Protein AF-A0A2V2UPP4-F1 (afdb_monomer)

Sequence (224 aa):
MLWMQLLARTFGGSVGRAAVREDGQDEIWMDLSSPLFKGLGLGEKVLLTHGDSITDSGPQLKVVARSSANIVAAVQHQQLPLFGVQFHPEVELTEHGMQIFKNFLTLCGCHFNFTMEDREMVALRMIRERTAQGQKVLCLASGGVDSTVCAVLLLKALGPERVVCVHIDHGFMRLRETEEVVAALREAGVSVFVVDARAQFAEATTEVPARRKCAPYRRGNSVR

Secondary structure (DSSP, 8-state):
--HHHHHHHHTT-EEEE-SS---EEEEEEE-TTSGGGTT--SEEEEEE--SEEEEE--TTEEEEEEETT--EEEEEESSSS-EEESB-TTSTTSTTHHHHHHHHHHHTT--S---HHHHHHHHHHHHHHHTTT---EEEE--SSHHHHHHHHHHHHHH-TTTEEEEEEE-S-SPTTHHHHHHHHHHHTT--EEEEE-HHHHHH--------S-PPP--PPPPP-

Nearest PDB structures (foldseek):
  7sbc-assembly1_A  TM=9.157E-01  e=1.849E-17  Acinetobacter baumannii
  7sbc-assembly1_B  TM=9.205E-01  e=1.037E-16  Acinetobacter baumannii
  7d97-assembly3_C  TM=9.412E-01  e=1.229E-11  Methanocaldococcus jannaschii DSM 2661
  8gr3-assembly4_D  TM=9.390E-01  e=1.489E-11  Methanocaldococcus jannaschii DSM 2661
  2a9v-assembly1_A  TM=9.464E-01  e=1.391E-10  Thermoplasma acidophilum

InterPro domains:
  IPR014729 Rossmann-like alpha/beta/alpha sandwich fold [G3DSA:3.40.50.620] (115-222)
  IPR017926 Glutamine amidotransferase [PF00117] (4-105)
  IPR022310 NAD/GMP synthase [PF02540] (133-196)
  IPR025777 GMP synthetase ATP pyrophosphatase domain [PS51553] (114-224)
  IPR029062 Class I glutamine amidotransferase-like [G3DSA:3.40.50.880] (2-114)
  IPR029062 Class I glutamine amidotransferase-like [SSF52317] (4-108)

Foldseek 3Di:
DCVQVVLQVVQPFDKDADPDFDQAWFKKAFQCVDLLQPPHDRIWTFRAGGGMFTPGSPPQKDQGMA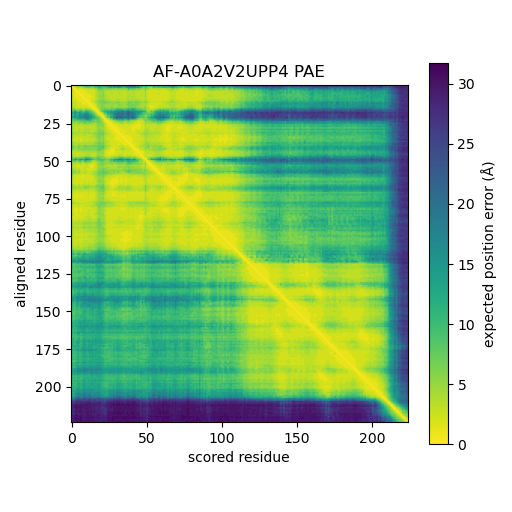TPVRTRQKIAGPPDRDIDGRTDLPDVRTPCSVVSVVSSCVSVVHDPPPDPVVVLVVLLVVLCVVCVVVAADEQEQALDPVSLVVQLSNCVNRNAVRYAYEYECCQPDPDCSVVVSVVVSVVSVHDYHYHDCPVVNVPDDDDDDDPPDDDDDDDPDDDD

Solvent-accessible surface area (backbone atoms only — not comparable to full-atom values): 13040 Å² total; per-residue (Å²): 132,58,62,36,54,50,52,27,49,75,51,68,15,44,71,41,74,49,98,64,77,62,79,42,77,42,54,31,41,47,43,66,87,39,69,52,43,62,95,61,68,57,62,48,51,28,32,32,56,44,66,64,37,57,78,36,50,37,92,52,34,43,79,38,23,29,33,84,86,68,44,59,34,24,37,31,39,78,83,56,101,48,74,30,49,38,43,43,46,88,41,84,64,10,76,62,15,64,54,39,50,52,34,46,39,52,73,72,67,56,74,94,72,86,45,70,69,54,48,52,55,50,50,36,47,54,53,41,64,77,37,67,88,70,60,70,45,81,40,73,34,81,60,47,70,69,36,46,53,49,52,51,49,46,35,74,48,62,34,65,93,32,38,46,33,38,29,73,44,54,69,81,68,62,93,66,43,65,62,52,38,53,50,53,40,45,74,70,62,45,63,68,48,77,41,88,35,34,68,59,54,71,72,58,84,80,90,74,83,75,73,91,81,71,79,84,84,76,79,78,80,80,86,126

Mean predicted aligned error: 10.08 Å

Radius of gyration: 28.22 Å; Cα contacts (8 Å, |Δi|>4): 353; chains: 1; bounding box: 81×37×67 Å

Organism: Trypanosoma cruzi (NCBI:txid5693)

pLDDT: mean 87.65, std 12.45, range [37.53, 96.75]

Structure (mmCIF, N/CA/C/O backbone):
data_AF-A0A2V2UPP4-F1
#
_entry.id   AF-A0A2V2UPP4-F1
#
loop_
_atom_site.group_PDB
_atom_site.id
_atom_site.type_symbol
_atom_site.label_atom_id
_atom_site.label_alt_id
_atom_site.label_comp_id
_atom_site.label_asym_id
_atom_site.label_entity_id
_atom_site.label_seq_id
_atom_site.pdbx_PDB_ins_code
_atom_site.Cartn_x
_atom_site.Cartn_y
_atom_site.Cartn_z
_atom_site.occupancy
_atom_site.B_iso_or_equiv
_atom_site.auth_seq_id
_atom_site.auth_comp_id
_atom_site.auth_asym_id
_atom_site.auth_atom_id
_atom_site.pdbx_PDB_model_num
ATOM 1 N N . MET A 1 1 ? 0.750 7.902 -16.693 1.00 59.25 1 MET A N 1
ATOM 2 C CA . MET A 1 1 ? 2.065 7.751 -17.343 1.00 59.25 1 MET A CA 1
ATOM 3 C C . MET A 1 1 ? 2.427 9.011 -18.138 1.00 59.25 1 MET A C 1
ATOM 5 O O . MET A 1 1 ? 2.422 9.007 -19.360 1.00 59.25 1 MET A O 1
ATOM 9 N N . LEU A 1 2 ? 2.632 10.119 -17.412 1.00 76.31 2 LEU A N 1
ATOM 10 C CA . LEU A 1 2 ? 2.959 11.461 -17.942 1.00 76.31 2 LEU A CA 1
ATOM 11 C C . LEU A 1 2 ? 4.365 11.920 -17.508 1.00 76.31 2 LEU A C 1
ATOM 13 O O . LEU A 1 2 ? 4.932 12.860 -18.061 1.00 76.31 2 LEU A O 1
ATOM 17 N N . TRP A 1 3 ? 4.926 11.258 -16.491 1.00 82.88 3 TRP A N 1
ATOM 18 C CA . TRP A 1 3 ? 6.176 11.648 -15.849 1.00 82.88 3 TRP A CA 1
ATOM 19 C C . TRP A 1 3 ? 7.400 11.375 -16.721 1.00 82.88 3 TRP A C 1
ATOM 21 O O . TRP A 1 3 ? 8.325 12.179 -16.714 1.00 82.88 3 TRP A O 1
ATOM 31 N N . MET A 1 4 ? 7.390 10.306 -17.526 1.00 90.69 4 MET A N 1
ATOM 32 C CA . MET A 1 4 ? 8.466 10.035 -18.484 1.00 90.69 4 MET A CA 1
ATOM 33 C C . MET A 1 4 ? 8.521 11.111 -19.579 1.00 90.69 4 MET A C 1
ATOM 35 O O . MET A 1 4 ? 9.593 11.606 -19.918 1.00 90.69 4 MET A O 1
ATOM 39 N N . GLN A 1 5 ? 7.364 11.526 -20.099 1.00 90.38 5 GLN A N 1
ATOM 40 C CA . GLN A 1 5 ? 7.271 12.578 -21.111 1.00 90.38 5 GLN A CA 1
ATOM 41 C C . GLN A 1 5 ? 7.653 13.946 -20.535 1.00 90.38 5 GLN A C 1
ATOM 43 O O . GLN A 1 5 ? 8.329 14.730 -21.202 1.00 90.38 5 GLN A O 1
ATOM 48 N N . LEU A 1 6 ? 7.268 14.227 -19.285 1.00 91.19 6 LEU A N 1
ATOM 49 C CA . LEU A 1 6 ? 7.707 15.431 -18.582 1.00 91.19 6 LEU A CA 1
ATOM 50 C C . LEU A 1 6 ? 9.227 15.438 -18.380 1.00 91.19 6 LEU A C 1
ATOM 52 O O . LEU A 1 6 ? 9.863 16.461 -18.627 1.00 91.19 6 LEU A O 1
ATOM 56 N N . LEU A 1 7 ? 9.807 14.303 -17.977 1.00 92.38 7 LEU A N 1
ATOM 57 C CA . LEU A 1 7 ? 11.252 14.141 -17.823 1.00 92.38 7 LEU A CA 1
ATOM 58 C C . LEU A 1 7 ? 11.970 14.458 -19.140 1.00 92.38 7 LEU A C 1
ATOM 60 O O . LEU A 1 7 ? 12.885 15.276 -19.156 1.00 92.38 7 LEU A O 1
ATOM 64 N N . ALA A 1 8 ? 11.496 13.888 -20.249 1.00 92.12 8 ALA A N 1
ATOM 65 C CA . ALA A 1 8 ? 12.045 14.154 -21.574 1.00 92.12 8 ALA A CA 1
ATOM 66 C C . ALA A 1 8 ? 11.992 15.638 -21.938 1.00 92.12 8 ALA A C 1
ATOM 68 O O . ALA A 1 8 ? 13.022 16.216 -22.271 1.00 92.12 8 ALA A O 1
ATOM 69 N N . ARG A 1 9 ? 10.828 16.283 -21.793 1.00 92.38 9 ARG A N 1
ATOM 70 C CA . ARG A 1 9 ? 10.682 17.718 -22.088 1.00 92.38 9 ARG A CA 1
ATOM 71 C C . ARG A 1 9 ? 11.576 18.598 -21.219 1.00 92.38 9 ARG A C 1
ATOM 73 O O . ARG A 1 9 ? 12.129 19.575 -21.712 1.00 92.38 9 ARG A O 1
ATOM 80 N N . THR A 1 10 ? 11.731 18.250 -19.944 1.00 93.06 10 THR A N 1
ATOM 81 C CA . THR A 1 10 ? 12.556 19.018 -18.996 1.00 93.06 10 THR A CA 1
ATOM 82 C C . THR A 1 10 ? 14.034 19.004 -19.392 1.00 93.06 10 THR A C 1
ATOM 84 O O . THR A 1 10 ? 14.727 19.998 -19.201 1.00 93.06 10 THR A O 1
ATOM 87 N N . PHE A 1 11 ? 14.503 17.911 -19.999 1.00 93.19 11 PHE A N 1
ATOM 88 C CA . PHE A 1 11 ? 15.899 17.728 -20.404 1.00 93.19 11 PHE A CA 1
ATOM 89 C C . PHE A 1 11 ? 16.132 17.881 -21.918 1.00 93.19 11 PHE A C 1
ATOM 91 O O . PHE A 1 11 ? 17.088 17.335 -22.470 1.00 93.19 11 PHE A O 1
ATOM 98 N N . GLY A 1 12 ? 15.275 18.659 -22.591 1.00 89.56 12 GLY A N 1
ATOM 99 C CA . GLY A 1 12 ? 15.460 19.056 -23.992 1.00 89.56 12 GLY A CA 1
ATOM 100 C C . GLY A 1 12 ? 15.032 18.015 -25.031 1.00 89.56 12 GLY A C 1
ATOM 101 O O . GLY A 1 12 ? 15.325 18.188 -26.210 1.00 89.56 12 GLY A O 1
ATOM 102 N N . GLY A 1 13 ? 14.347 16.951 -24.614 1.00 91.44 13 GLY A N 1
ATOM 103 C CA . GLY A 1 13 ? 13.710 15.984 -25.501 1.00 91.44 13 GLY A CA 1
ATOM 104 C C . GLY A 1 13 ? 12.358 16.464 -26.043 1.00 91.44 13 GLY A C 1
ATOM 105 O O . GLY A 1 13 ? 11.728 17.387 -25.520 1.00 91.44 13 GLY A O 1
ATOM 106 N N . SER A 1 14 ? 11.883 15.791 -27.089 1.00 90.75 14 SER A N 1
ATOM 107 C CA . SER A 1 14 ? 10.606 16.060 -27.755 1.00 90.75 14 SER A CA 1
ATOM 108 C C . SER A 1 14 ? 9.620 14.910 -27.571 1.00 90.75 14 SER A C 1
ATOM 110 O O . SER A 1 14 ? 9.985 13.733 -27.563 1.00 90.75 14 SER A O 1
ATOM 112 N N . VAL A 1 15 ? 8.343 15.266 -27.436 1.00 90.19 15 VAL A N 1
ATOM 113 C CA . VAL A 1 15 ? 7.232 14.333 -27.221 1.00 90.19 15 VAL A CA 1
ATOM 114 C C . VAL A 1 15 ? 6.164 14.616 -28.266 1.00 90.19 15 VAL A C 1
ATOM 116 O O . VAL A 1 15 ? 5.731 15.764 -28.395 1.00 90.19 15 VAL A O 1
ATOM 119 N N . GLY A 1 16 ? 5.731 13.577 -28.972 1.00 84.50 16 GLY A N 1
ATOM 120 C CA . GLY A 1 16 ? 4.695 13.643 -29.997 1.00 84.50 16 GLY A CA 1
ATOM 121 C C . GLY A 1 16 ? 3.598 12.610 -29.758 1.00 84.50 16 GLY A C 1
ATOM 122 O O . GLY A 1 16 ? 3.774 11.667 -28.986 1.00 84.50 16 GLY A O 1
ATOM 123 N N . ARG A 1 17 ? 2.466 12.775 -30.445 1.00 77.94 17 ARG A N 1
ATOM 124 C CA . ARG A 1 17 ? 1.415 11.752 -30.459 1.00 77.94 17 ARG A CA 1
ATOM 125 C C . ARG A 1 17 ? 1.918 10.513 -31.186 1.00 77.94 17 ARG A C 1
ATOM 127 O O . ARG A 1 17 ? 2.445 10.629 -32.294 1.00 77.94 17 ARG A O 1
ATOM 134 N N . ALA A 1 18 ? 1.733 9.346 -30.579 1.00 65.56 18 ALA A N 1
ATOM 135 C CA . ALA A 1 18 ? 1.957 8.090 -31.278 1.00 65.56 18 ALA A CA 1
ATOM 136 C C . ALA A 1 18 ? 0.899 7.925 -32.388 1.00 65.56 18 ALA A C 1
ATOM 138 O O . ALA A 1 18 ? -0.251 8.336 -32.227 1.00 65.56 18 ALA A O 1
ATOM 139 N N . ALA A 1 19 ? 1.293 7.359 -33.534 1.00 58.34 19 ALA A N 1
ATOM 140 C CA . ALA A 1 19 ? 0.392 7.136 -34.672 1.00 58.34 19 ALA A CA 1
ATOM 141 C C . ALA A 1 19 ? -0.664 6.050 -34.393 1.00 58.34 19 ALA A C 1
ATOM 143 O O . ALA A 1 19 ? -1.714 6.024 -35.032 1.00 58.34 19 ALA A O 1
ATOM 144 N N . VAL A 1 20 ? -0.385 5.178 -33.426 1.00 60.12 20 VAL A N 1
ATOM 145 C CA . VAL A 1 20 ? -1.235 4.081 -32.974 1.00 60.12 20 VAL A CA 1
ATOM 146 C C . VAL A 1 20 ? -1.424 4.257 -31.471 1.00 60.12 20 VAL A C 1
ATOM 148 O O . VAL A 1 20 ? -0.480 4.630 -30.778 1.00 60.12 20 VAL A O 1
ATOM 151 N N . ARG A 1 21 ? -2.656 4.075 -30.993 1.00 57.81 21 ARG A N 1
ATOM 152 C CA . ARG A 1 21 ? -2.991 4.044 -29.569 1.00 57.81 21 ARG A CA 1
ATOM 153 C C . ARG A 1 21 ? -3.391 2.619 -29.233 1.00 57.81 21 ARG A C 1
ATOM 155 O O . ARG A 1 21 ? -4.515 2.216 -29.518 1.00 57.81 21 ARG A O 1
ATOM 162 N N . GLU A 1 22 ? -2.470 1.884 -28.645 1.00 56.38 22 GLU A N 1
ATOM 163 C CA . GLU A 1 22 ? -2.672 0.531 -28.149 1.00 56.38 22 GLU A CA 1
ATOM 164 C C . GLU A 1 22 ? -2.440 0.545 -26.637 1.00 56.38 22 GLU A C 1
ATOM 166 O O . GLU A 1 22 ? -1.325 0.584 -26.128 1.00 56.38 22 GLU A O 1
ATOM 171 N N . ASP A 1 23 ? -3.534 0.579 -25.886 1.00 66.19 23 ASP A N 1
ATOM 172 C CA . ASP A 1 23 ? -3.482 0.383 -24.443 1.00 66.19 23 ASP A CA 1
ATOM 173 C C . ASP A 1 23 ? -3.547 -1.141 -24.210 1.00 66.19 23 ASP A C 1
ATOM 175 O O . ASP A 1 23 ? -4.611 -1.746 -24.367 1.00 66.19 23 ASP A O 1
ATOM 179 N N . GLY A 1 24 ? -2.407 -1.785 -23.919 1.00 78.81 24 GLY A N 1
ATOM 180 C CA . GLY A 1 24 ? -2.317 -3.249 -23.899 1.00 78.81 24 GLY A CA 1
ATOM 181 C C . GLY A 1 24 ? -0.996 -3.824 -23.376 1.00 78.81 24 GLY A C 1
ATOM 182 O O . GLY A 1 24 ? -0.063 -3.099 -23.031 1.00 78.81 24 GLY A O 1
ATOM 183 N N . GLN A 1 25 ? -0.946 -5.155 -23.264 1.00 88.12 25 GLN A N 1
ATOM 184 C CA . GLN A 1 25 ? 0.297 -5.869 -22.974 1.00 88.12 25 GLN A CA 1
ATOM 185 C C . GLN A 1 25 ? 1.160 -5.933 -24.230 1.00 88.12 25 GLN A C 1
ATOM 187 O O . GLN A 1 25 ? 0.707 -6.423 -25.262 1.00 88.12 25 GLN A O 1
ATOM 192 N N . ASP A 1 26 ? 2.404 -5.496 -24.097 1.00 89.50 26 ASP A N 1
ATOM 193 C CA . ASP A 1 26 ? 3.389 -5.466 -25.170 1.00 89.50 26 ASP A CA 1
ATOM 194 C C . ASP A 1 26 ? 4.714 -6.063 -24.706 1.00 89.50 26 ASP A C 1
ATOM 196 O O . ASP A 1 26 ? 5.039 -6.066 -23.515 1.00 89.50 26 ASP A O 1
ATOM 200 N N . GLU A 1 27 ? 5.503 -6.536 -25.665 1.00 93.06 27 GLU A N 1
ATOM 201 C CA . GLU A 1 27 ? 6.887 -6.930 -25.420 1.00 93.06 27 GLU A CA 1
ATOM 202 C C . GLU A 1 27 ? 7.823 -5.735 -25.613 1.00 93.06 27 GLU A C 1
ATOM 204 O O . GLU A 1 27 ? 7.750 -4.999 -26.606 1.00 93.06 27 GLU A O 1
ATOM 209 N N . ILE A 1 28 ? 8.720 -5.548 -24.647 1.00 94.56 28 ILE A N 1
ATOM 210 C CA . ILE A 1 28 ? 9.794 -4.559 -24.705 1.00 94.56 28 ILE A CA 1
ATOM 211 C C . ILE A 1 28 ? 11.156 -5.240 -24.641 1.00 94.56 28 ILE A C 1
ATOM 213 O O . ILE A 1 28 ? 11.319 -6.270 -23.996 1.00 94.56 28 ILE A O 1
ATOM 217 N N . TRP A 1 29 ? 12.148 -4.612 -25.263 1.00 96.50 29 TRP A N 1
ATOM 218 C CA . TRP A 1 29 ? 13.554 -4.980 -25.210 1.00 96.50 29 TRP A CA 1
ATOM 219 C C . TRP A 1 29 ? 14.314 -3.955 -24.384 1.00 96.50 29 TRP A C 1
ATOM 221 O O . TRP A 1 29 ? 14.232 -2.753 -24.651 1.00 96.50 29 TRP A O 1
ATOM 231 N N . MET A 1 30 ? 15.050 -4.432 -23.388 1.00 96.19 30 MET A N 1
ATOM 232 C CA . MET A 1 30 ? 15.714 -3.612 -22.380 1.00 96.19 30 MET A CA 1
ATOM 233 C C . MET A 1 30 ? 17.235 -3.616 -22.558 1.00 96.19 30 MET A C 1
ATOM 235 O O . MET A 1 30 ? 17.847 -4.625 -22.902 1.00 96.19 30 MET A O 1
ATOM 239 N N . ASP A 1 31 ? 17.866 -2.483 -22.268 1.00 95.81 31 ASP A N 1
ATOM 240 C CA . ASP A 1 31 ? 19.312 -2.369 -22.130 1.00 95.81 31 ASP A CA 1
ATOM 241 C C . ASP A 1 31 ? 19.726 -2.824 -20.724 1.00 95.81 31 ASP A C 1
ATOM 243 O O . ASP A 1 31 ? 19.594 -2.087 -19.743 1.00 95.81 31 ASP A O 1
ATOM 247 N N . LEU A 1 32 ? 20.271 -4.039 -20.642 1.00 94.00 32 LEU A N 1
ATOM 248 C CA . LEU A 1 32 ? 20.709 -4.666 -19.390 1.00 94.00 32 LEU A CA 1
ATOM 249 C C . LEU A 1 32 ? 21.923 -3.981 -18.739 1.00 94.00 32 LEU A C 1
ATOM 251 O O . LEU A 1 32 ? 22.274 -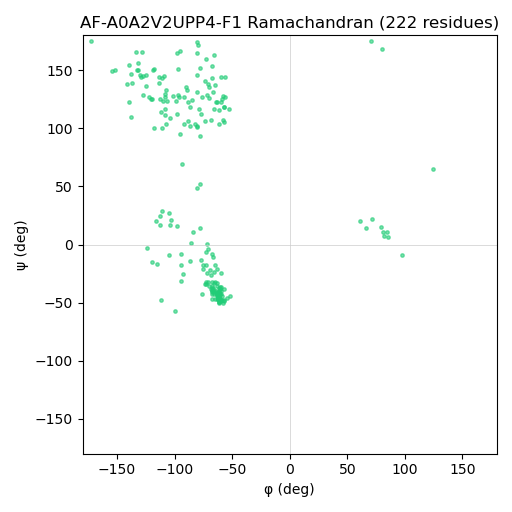4.313 -17.607 1.00 94.00 32 LEU A O 1
ATOM 255 N N . SER A 1 33 ? 22.560 -3.014 -19.413 1.00 94.31 33 SER A N 1
ATOM 256 C CA . SER A 1 33 ? 23.552 -2.141 -18.772 1.00 94.31 33 SER A CA 1
ATOM 257 C C . SER A 1 33 ? 22.913 -1.114 -17.832 1.00 94.31 33 SER A C 1
ATOM 259 O O . SER A 1 33 ? 23.603 -0.556 -16.976 1.00 94.31 33 SER A O 1
ATOM 261 N N . SER A 1 34 ? 21.603 -0.858 -17.959 1.00 95.50 34 SER A N 1
ATOM 262 C CA . SER A 1 34 ? 20.882 -0.001 -17.023 1.00 95.50 34 SER A CA 1
ATOM 263 C C . SER A 1 34 ? 20.711 -0.713 -15.680 1.00 95.50 34 SER A C 1
ATOM 265 O O . SER A 1 34 ? 20.179 -1.826 -15.630 1.00 95.50 34 SER A O 1
ATOM 267 N N . PRO A 1 35 ? 21.074 -0.071 -14.556 1.00 94.75 35 PRO A N 1
ATOM 268 C CA . PRO A 1 35 ? 20.900 -0.681 -13.244 1.00 94.75 35 PRO A CA 1
ATOM 269 C C . PRO A 1 35 ? 19.423 -0.896 -12.876 1.00 94.75 35 PRO A C 1
ATOM 271 O O . PRO A 1 35 ? 19.132 -1.711 -12.002 1.00 94.75 35 PRO A O 1
ATOM 274 N N . LEU A 1 36 ? 18.492 -0.211 -13.553 1.00 95.88 36 LEU A N 1
ATOM 275 C CA . LEU A 1 36 ? 17.051 -0.388 -13.370 1.00 95.88 36 LEU A CA 1
ATOM 276 C C . LEU A 1 36 ? 16.585 -1.805 -13.752 1.00 95.88 36 LEU A C 1
ATOM 278 O O . LEU A 1 36 ? 15.691 -2.351 -13.108 1.00 95.88 36 LEU A O 1
ATOM 282 N N . PHE A 1 37 ? 17.229 -2.426 -14.744 1.00 96.56 37 PHE A N 1
ATOM 283 C CA . PHE A 1 37 ? 16.864 -3.746 -15.280 1.00 96.56 37 PHE A CA 1
ATOM 284 C C . PHE A 1 37 ? 17.796 -4.868 -14.809 1.00 96.56 37 PHE A C 1
ATOM 286 O O . PHE A 1 37 ? 17.828 -5.958 -15.378 1.00 96.56 37 PHE A O 1
ATOM 293 N N . LYS A 1 38 ? 18.565 -4.624 -13.744 1.00 95.62 38 LYS A N 1
ATOM 294 C CA . LYS A 1 38 ? 19.474 -5.617 -13.173 1.00 95.62 38 LYS A CA 1
ATOM 295 C C . LYS A 1 38 ? 18.720 -6.898 -12.793 1.00 95.62 38 LYS A C 1
ATOM 297 O O . LYS A 1 38 ? 17.764 -6.854 -12.021 1.00 95.62 38 LYS A O 1
ATOM 302 N N . GLY A 1 39 ? 19.205 -8.037 -13.290 1.00 94.00 39 GLY A N 1
ATOM 303 C CA . GLY A 1 39 ? 18.629 -9.355 -13.008 1.00 94.00 39 GLY A CA 1
ATOM 304 C C . GLY A 1 39 ? 17.416 -9.729 -13.866 1.00 94.00 39 GLY A C 1
ATOM 305 O O . GLY A 1 39 ? 16.819 -10.765 -13.598 1.00 94.00 39 GLY A O 1
ATOM 306 N N . LEU A 1 40 ? 17.068 -8.922 -14.873 1.00 94.94 40 LEU A N 1
ATOM 307 C CA . LEU A 1 40 ? 16.028 -9.233 -15.858 1.00 94.94 40 LEU A CA 1
ATOM 308 C C . LEU A 1 40 ? 16.621 -9.787 -17.161 1.00 94.94 40 LEU A C 1
ATOM 310 O O . LEU A 1 40 ? 17.823 -9.674 -17.415 1.00 94.94 40 LEU A O 1
ATOM 314 N N . GLY A 1 41 ? 15.759 -10.393 -17.980 1.00 93.19 41 GLY A N 1
ATOM 315 C CA . GLY A 1 41 ? 16.082 -10.827 -19.338 1.00 93.19 41 GLY A CA 1
ATOM 316 C C . GLY A 1 41 ? 16.043 -9.679 -20.349 1.00 93.19 41 GLY A C 1
ATOM 317 O O . GLY A 1 41 ? 15.617 -8.572 -20.041 1.00 93.19 41 GLY A O 1
ATOM 318 N N . LEU A 1 42 ? 16.487 -9.944 -21.582 1.00 93.19 42 LEU A N 1
ATOM 319 C CA . LEU A 1 42 ? 16.492 -8.936 -22.651 1.00 93.19 42 LEU A CA 1
ATOM 320 C C . LEU A 1 42 ? 15.075 -8.468 -23.017 1.0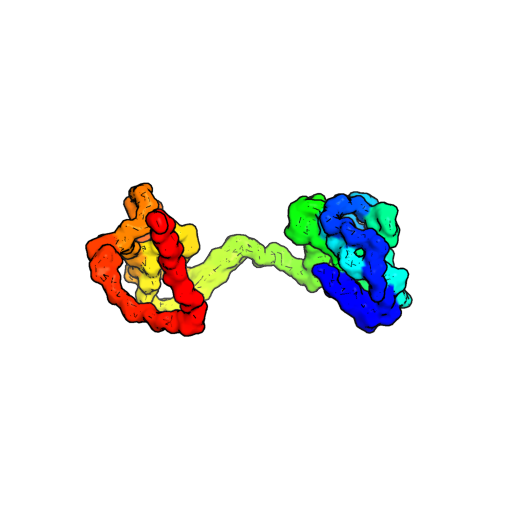0 93.19 42 LEU A C 1
ATOM 322 O O . LEU A 1 42 ? 14.903 -7.303 -23.358 1.00 93.19 42 LEU A O 1
ATOM 326 N N . GLY A 1 43 ? 14.100 -9.380 -22.977 1.00 93.81 43 GLY A N 1
ATOM 327 C CA . GLY A 1 43 ? 12.699 -9.125 -23.294 1.00 93.81 43 GLY A CA 1
ATOM 328 C C . GLY A 1 43 ? 11.818 -9.202 -22.050 1.00 93.81 43 GLY A C 1
ATOM 329 O O . GLY A 1 43 ? 12.057 -10.053 -21.197 1.00 93.81 43 GLY A O 1
ATOM 330 N N . GLU A 1 44 ? 10.807 -8.341 -21.974 1.00 93.69 44 GLU A N 1
ATOM 331 C CA . GLU A 1 44 ? 9.856 -8.277 -20.862 1.00 93.69 44 GLU A CA 1
ATOM 332 C C . GLU A 1 44 ? 8.447 -7.985 -21.383 1.00 93.69 44 GLU A C 1
ATOM 334 O O . GLU A 1 44 ? 8.274 -7.128 -22.253 1.00 93.69 44 GLU A O 1
ATOM 339 N N . LYS A 1 45 ? 7.436 -8.667 -20.834 1.00 94.00 45 LYS A N 1
ATOM 340 C CA . LYS A 1 45 ? 6.029 -8.343 -21.090 1.00 94.00 45 LYS A CA 1
ATOM 341 C C . LYS A 1 45 ? 5.554 -7.303 -20.094 1.00 94.00 45 LYS A C 1
ATOM 343 O O . LYS A 1 45 ? 5.605 -7.524 -18.885 1.00 94.00 45 LYS A O 1
ATOM 348 N N . VAL A 1 46 ? 5.077 -6.177 -20.609 1.00 93.56 46 VAL A N 1
ATOM 349 C CA . VAL A 1 46 ? 4.691 -5.022 -19.798 1.00 93.56 46 VAL A CA 1
ATOM 350 C C . VAL A 1 46 ? 3.327 -4.490 -20.210 1.00 93.56 46 VAL A C 1
ATOM 352 O O . VAL A 1 46 ? 2.961 -4.545 -21.384 1.00 93.56 46 VAL A O 1
ATOM 355 N N . LEU A 1 47 ? 2.589 -3.904 -19.264 1.00 92.06 47 LEU A N 1
ATOM 356 C CA . LEU A 1 47 ? 1.424 -3.085 -19.605 1.00 92.06 47 LEU A CA 1
ATOM 357 C C . LEU A 1 47 ? 1.898 -1.708 -20.077 1.00 92.06 47 LEU A C 1
ATOM 359 O O . LEU A 1 47 ? 2.135 -0.804 -19.265 1.00 92.06 47 LEU A O 1
ATOM 363 N N . LEU A 1 48 ? 2.050 -1.565 -21.390 1.00 86.81 48 LEU A N 1
ATOM 364 C CA . LEU A 1 48 ? 2.433 -0.317 -22.031 1.00 86.81 48 LEU A CA 1
ATOM 365 C C . LEU A 1 48 ? 1.184 0.566 -22.154 1.00 86.81 48 LEU A C 1
ATOM 367 O O . LEU A 1 48 ? 0.138 0.122 -22.621 1.00 86.81 48 LEU A O 1
ATOM 371 N N . THR A 1 49 ? 1.280 1.833 -21.748 1.00 77.75 49 THR A N 1
ATOM 372 C CA . THR A 1 49 ? 0.225 2.813 -22.062 1.00 77.75 49 THR A CA 1
ATOM 373 C C . THR A 1 49 ? 0.845 3.929 -22.867 1.00 77.75 49 THR A C 1
ATOM 375 O O . THR A 1 49 ? 1.840 4.530 -22.449 1.00 77.75 49 THR A O 1
ATOM 378 N N . HIS A 1 50 ? 0.284 4.209 -24.036 1.00 71.38 50 HIS A N 1
ATOM 379 C CA . HIS A 1 50 ? 0.830 5.231 -24.913 1.00 71.38 50 HIS A CA 1
ATOM 380 C C . HIS A 1 50 ? -0.284 6.082 -25.522 1.00 71.38 50 HIS A C 1
ATOM 382 O O . HIS A 1 50 ? -1.054 5.661 -26.376 1.00 71.38 50 HIS A O 1
ATOM 388 N N . GLY A 1 51 ? -0.348 7.334 -25.066 1.00 68.75 51 GLY A N 1
ATOM 389 C CA . GLY A 1 51 ? -1.026 8.414 -25.787 1.00 68.75 51 GLY A CA 1
ATOM 390 C C . GLY A 1 51 ? -0.001 9.257 -26.543 1.00 68.75 51 GLY A C 1
ATOM 391 O O . GLY A 1 51 ? -0.030 9.356 -27.768 1.00 68.75 51 GLY A O 1
ATOM 392 N N . ASP A 1 52 ? 0.962 9.790 -25.791 1.00 79.62 52 ASP A N 1
ATOM 393 C CA . ASP A 1 52 ? 2.121 10.506 -26.313 1.00 79.62 52 ASP A CA 1
ATOM 394 C C . ASP A 1 52 ? 3.403 9.709 -26.030 1.00 79.62 52 ASP A C 1
ATOM 396 O O . ASP A 1 52 ? 3.575 9.175 -24.929 1.00 79.62 52 ASP A O 1
ATOM 400 N N . SER A 1 53 ? 4.311 9.675 -27.006 1.00 85.69 53 SER A N 1
ATOM 401 C CA . SER A 1 53 ? 5.616 9.012 -26.924 1.00 85.69 53 SER A CA 1
ATOM 402 C C . SER A 1 53 ? 6.748 10.026 -27.069 1.00 85.69 53 SER A C 1
ATOM 404 O O . SER A 1 53 ? 6.628 11.033 -27.772 1.00 85.69 53 SER A O 1
ATOM 406 N N . ILE A 1 54 ? 7.888 9.732 -26.445 1.00 89.25 54 ILE A N 1
ATOM 407 C CA . ILE A 1 54 ? 9.140 10.434 -26.732 1.00 89.25 54 ILE A CA 1
ATOM 408 C C . ILE A 1 54 ? 9.521 10.149 -28.190 1.00 89.25 54 ILE A C 1
ATOM 410 O O . ILE A 1 54 ? 9.667 8.988 -28.576 1.00 89.25 54 ILE A O 1
ATOM 414 N N . THR A 1 55 ? 9.673 11.203 -28.990 1.00 88.25 55 THR A N 1
ATOM 415 C CA . THR A 1 55 ? 10.190 11.125 -30.367 1.00 88.25 55 THR A CA 1
ATOM 416 C C . THR A 1 55 ? 11.693 11.375 -30.405 1.00 88.25 55 THR A C 1
ATOM 418 O O . THR A 1 55 ? 12.392 10.791 -31.224 1.00 88.25 55 THR A O 1
ATOM 421 N N . ASP A 1 56 ? 12.187 12.209 -29.488 1.00 89.31 56 ASP A N 1
ATOM 422 C CA . ASP A 1 56 ? 13.607 12.477 -29.278 1.00 89.31 56 ASP A CA 1
ATOM 423 C C . ASP A 1 56 ? 13.878 12.562 -27.773 1.00 89.31 56 ASP A C 1
ATOM 425 O O . ASP A 1 56 ? 13.243 13.350 -27.071 1.00 89.31 56 ASP A O 1
ATOM 429 N N . SER A 1 57 ? 14.788 11.735 -27.259 1.00 87.38 57 SER A N 1
ATOM 430 C CA . SER A 1 57 ? 15.148 11.738 -25.838 1.00 87.38 57 SER A CA 1
ATOM 431 C C . SER A 1 57 ? 16.071 12.900 -25.460 1.00 87.38 57 SER A C 1
ATOM 433 O O . SER A 1 57 ? 16.235 13.176 -24.273 1.00 87.38 57 SER A O 1
ATOM 435 N N . GLY A 1 58 ? 16.657 13.589 -26.443 1.00 88.56 58 GLY A N 1
ATOM 436 C CA . GLY A 1 58 ? 17.668 14.613 -26.219 1.00 88.56 58 GLY A CA 1
ATOM 437 C C . GLY A 1 58 ? 19.011 14.029 -25.750 1.00 88.56 58 GLY A C 1
ATOM 438 O O . GLY A 1 58 ? 19.137 12.826 -25.504 1.00 88.56 58 GLY A O 1
ATOM 439 N N . PRO A 1 59 ? 20.047 14.875 -25.603 1.00 90.38 59 PRO A N 1
ATOM 440 C CA . PRO A 1 59 ? 21.412 14.419 -25.334 1.00 90.38 59 PRO A CA 1
ATOM 441 C C . PRO A 1 59 ? 21.638 13.946 -23.893 1.00 90.38 59 PRO A C 1
ATOM 443 O O . PRO A 1 59 ? 22.628 13.271 -23.631 1.00 90.38 59 PRO A O 1
ATOM 446 N N . GLN A 1 60 ? 20.762 14.306 -22.951 1.00 93.50 60 GLN A N 1
ATOM 447 C CA . GLN A 1 60 ? 20.951 14.020 -21.521 1.00 93.50 60 GLN A CA 1
ATOM 448 C C . GLN A 1 60 ? 20.273 12.725 -21.065 1.00 93.50 60 GLN A C 1
ATOM 450 O O . GLN A 1 60 ? 20.626 12.176 -20.016 1.00 93.50 60 GLN A O 1
ATOM 455 N N . LEU A 1 61 ? 19.327 12.214 -21.856 1.00 95.19 61 LEU A N 1
ATOM 456 C CA . LEU A 1 61 ? 18.641 10.959 -21.589 1.00 95.19 61 LEU A CA 1
ATOM 457 C C . LEU A 1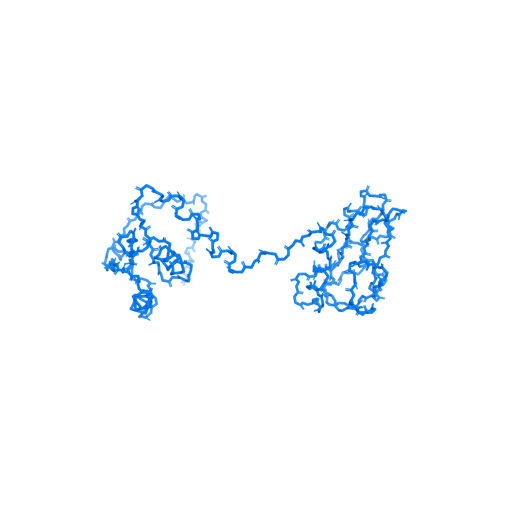 61 ? 19.122 9.882 -22.560 1.00 95.19 61 LEU A C 1
ATOM 459 O O . LEU A 1 61 ? 19.184 10.082 -23.770 1.00 95.19 61 LEU A O 1
ATOM 463 N N . LYS A 1 62 ? 19.434 8.711 -22.019 1.00 95.62 62 LYS A N 1
ATOM 464 C CA . LYS A 1 62 ? 19.702 7.491 -22.773 1.00 95.62 62 LYS A CA 1
ATOM 465 C C . LYS A 1 62 ? 18.427 6.652 -22.804 1.00 95.62 62 LYS A C 1
ATOM 467 O O . LYS A 1 62 ? 17.846 6.373 -21.756 1.00 95.62 62 LYS A O 1
ATOM 472 N N . VAL A 1 63 ? 18.007 6.224 -23.992 1.00 96.12 63 VAL A N 1
ATOM 473 C CA . VAL A 1 63 ? 16.937 5.228 -24.139 1.00 96.12 63 VAL A CA 1
ATOM 474 C C . VAL A 1 63 ? 17.455 3.876 -23.658 1.00 96.12 63 VAL A C 1
ATOM 476 O O . VAL A 1 63 ? 18.501 3.421 -24.116 1.00 96.12 63 VAL A O 1
ATOM 479 N N . VAL A 1 64 ? 16.727 3.255 -22.733 1.00 96.75 64 VAL A N 1
ATOM 480 C CA . VAL A 1 64 ? 17.106 1.980 -22.103 1.00 96.75 64 VAL A CA 1
ATOM 481 C C . VAL A 1 64 ? 16.053 0.891 -22.251 1.00 96.75 64 VAL A C 1
ATOM 483 O O . VAL A 1 64 ? 16.307 -0.232 -21.844 1.00 96.75 64 VAL A O 1
ATOM 486 N N . ALA A 1 65 ? 14.901 1.175 -22.857 1.00 95.50 65 ALA A N 1
ATOM 487 C CA . ALA A 1 65 ? 14.017 0.128 -23.355 1.00 95.50 65 ALA A CA 1
ATOM 488 C C . ALA A 1 65 ? 13.190 0.608 -24.549 1.00 95.50 65 ALA A C 1
ATOM 490 O O . ALA A 1 65 ? 12.859 1.797 -24.642 1.00 95.50 65 ALA A O 1
ATOM 491 N N . ARG A 1 66 ? 12.830 -0.315 -25.444 1.00 94.25 66 ARG A N 1
ATOM 492 C CA . ARG A 1 66 ? 11.951 -0.062 -26.596 1.00 94.25 66 ARG A CA 1
ATOM 493 C C . ARG A 1 66 ? 10.942 -1.184 -26.798 1.00 94.25 66 ARG A C 1
ATOM 495 O O . ARG A 1 66 ? 11.281 -2.329 -26.542 1.00 94.25 66 ARG A O 1
ATOM 502 N N . SER A 1 67 ? 9.740 -0.868 -27.272 1.00 91.38 67 SER A N 1
ATOM 503 C CA . SER A 1 67 ? 8.755 -1.882 -27.673 1.00 91.38 67 SER A CA 1
ATOM 504 C C . SER A 1 67 ? 9.028 -2.446 -29.071 1.00 91.38 67 SER A C 1
ATOM 506 O O . SER A 1 67 ? 9.886 -1.946 -29.805 1.00 91.38 67 SER A O 1
ATOM 508 N N . SER A 1 68 ? 8.246 -3.454 -29.456 1.00 85.44 68 SER A N 1
ATOM 509 C CA . SER A 1 68 ? 8.260 -4.101 -30.780 1.00 85.44 68 SER A CA 1
ATOM 510 C C . SER A 1 68 ? 7.947 -3.102 -31.897 1.00 85.44 68 SER A C 1
ATOM 512 O O . SER A 1 68 ? 8.577 -3.115 -32.952 1.00 85.44 68 SER A O 1
ATOM 514 N N . ALA A 1 69 ? 7.045 -2.159 -31.617 1.00 84.31 69 ALA A N 1
ATOM 515 C CA . ALA A 1 69 ? 6.698 -1.023 -32.466 1.00 84.31 69 ALA A CA 1
ATOM 516 C C . ALA A 1 69 ? 7.726 0.131 -32.407 1.00 84.31 69 ALA A C 1
ATOM 518 O O . ALA A 1 69 ? 7.442 1.247 -32.844 1.00 84.31 69 ALA A O 1
ATOM 519 N N . ASN A 1 70 ? 8.923 -0.110 -31.856 1.00 85.81 70 ASN A N 1
ATOM 520 C CA . ASN A 1 70 ? 10.008 0.862 -31.691 1.00 85.81 70 ASN A CA 1
ATOM 521 C C . ASN A 1 70 ? 9.644 2.083 -30.813 1.00 85.81 70 ASN A C 1
ATOM 523 O O . ASN A 1 70 ? 10.327 3.114 -30.854 1.00 85.81 70 ASN A O 1
ATOM 527 N N . ILE A 1 71 ? 8.602 1.976 -29.981 1.00 88.94 71 ILE A N 1
ATOM 528 C CA . ILE A 1 71 ? 8.208 3.021 -29.025 1.00 88.94 71 ILE A CA 1
ATOM 529 C C . ILE A 1 71 ? 9.247 3.070 -27.905 1.00 88.94 71 ILE A C 1
ATOM 531 O O . ILE A 1 71 ? 9.707 2.034 -27.430 1.00 88.94 71 ILE A O 1
ATOM 535 N N . VAL A 1 72 ? 9.633 4.272 -27.471 1.00 92.62 72 VAL A N 1
ATOM 536 C CA . VAL A 1 72 ? 10.540 4.444 -26.328 1.00 92.62 72 VAL A CA 1
ATOM 537 C C . VAL A 1 72 ? 9.811 4.010 -25.056 1.00 92.62 72 VAL A C 1
ATOM 539 O O . VAL A 1 72 ? 8.920 4.710 -24.583 1.00 92.62 72 VAL A O 1
ATOM 542 N N . ALA A 1 73 ? 10.196 2.856 -24.510 1.00 93.50 73 ALA A N 1
ATOM 543 C CA . ALA A 1 73 ? 9.546 2.249 -23.352 1.00 93.50 73 ALA A CA 1
ATOM 544 C C . ALA A 1 73 ? 10.205 2.643 -22.024 1.00 93.50 73 ALA A C 1
ATOM 546 O O . ALA A 1 73 ? 9.545 2.638 -20.988 1.00 93.50 73 ALA A O 1
ATOM 547 N N . ALA A 1 74 ? 11.492 2.999 -22.035 1.00 95.25 74 ALA A N 1
ATOM 548 C CA . ALA A 1 74 ? 12.167 3.543 -20.864 1.00 95.25 74 ALA A CA 1
ATOM 549 C C . ALA A 1 74 ? 13.358 4.431 -21.235 1.00 95.25 74 ALA A C 1
ATOM 551 O O . ALA A 1 74 ? 14.053 4.204 -22.230 1.00 95.25 74 ALA A O 1
ATOM 552 N N . VAL A 1 75 ? 13.620 5.419 -20.385 1.00 96.00 75 VAL A N 1
ATOM 553 C CA . VAL A 1 75 ? 14.758 6.338 -20.467 1.00 96.00 75 VAL A CA 1
ATOM 554 C C . VAL A 1 75 ? 15.446 6.450 -19.112 1.00 96.00 75 VAL A C 1
ATOM 556 O O . VAL A 1 75 ? 14.808 6.354 -18.064 1.00 96.00 75 VAL A O 1
ATOM 559 N N . GLN A 1 76 ? 16.751 6.698 -19.130 1.00 95.81 76 GLN A N 1
ATOM 560 C CA . GLN A 1 76 ? 17.523 7.051 -17.942 1.00 95.81 76 GLN A CA 1
ATOM 561 C C . GLN A 1 76 ? 18.333 8.313 -18.208 1.00 95.81 76 GLN A C 1
ATOM 563 O O . GLN A 1 76 ? 18.849 8.507 -19.310 1.00 95.81 76 GLN A O 1
ATOM 568 N N . HIS A 1 77 ? 18.481 9.162 -17.203 1.00 95.81 77 HIS A N 1
ATOM 569 C CA . HIS A 1 77 ? 19.403 10.282 -17.284 1.00 95.81 77 HIS A CA 1
ATOM 570 C C . HIS A 1 77 ? 20.849 9.775 -17.175 1.00 95.81 77 HIS A C 1
ATOM 572 O O . HIS A 1 77 ? 21.143 8.856 -16.416 1.00 95.81 77 HIS A O 1
ATOM 578 N N . GLN A 1 78 ? 21.770 10.353 -17.952 1.00 92.81 78 GLN A N 1
ATOM 579 C CA . GLN A 1 78 ? 23.150 9.847 -18.032 1.00 92.81 78 GLN A CA 1
ATOM 580 C C . GLN A 1 78 ? 23.977 10.092 -16.759 1.00 92.81 78 GLN A C 1
ATOM 582 O O . GLN A 1 78 ? 24.856 9.297 -16.442 1.00 92.81 78 GLN A O 1
ATOM 587 N N . GLN A 1 79 ? 23.716 11.194 -16.048 1.00 92.12 79 GLN A N 1
ATOM 588 C CA . GLN A 1 79 ? 24.445 11.579 -14.825 1.00 92.12 79 GLN A CA 1
ATOM 589 C C . GLN A 1 79 ? 23.605 11.505 -13.537 1.00 92.12 79 GLN A C 1
ATOM 591 O O . GLN A 1 79 ? 24.060 10.973 -12.530 1.00 92.12 79 GLN A O 1
ATOM 596 N N . LEU A 1 80 ? 22.389 12.058 -13.546 1.00 92.12 80 LEU A N 1
ATOM 597 C CA . LEU A 1 80 ? 21.462 12.044 -12.414 1.00 92.12 80 LEU A CA 1
ATOM 598 C C . LEU A 1 80 ? 20.752 10.685 -12.266 1.00 92.12 80 LEU A C 1
ATOM 600 O O . LEU A 1 80 ? 20.492 10.034 -13.278 1.00 92.12 80 LEU A O 1
ATOM 604 N N . PRO A 1 81 ? 20.349 10.286 -11.044 1.00 89.81 81 PRO A N 1
ATOM 605 C CA . PRO A 1 81 ? 19.619 9.041 -10.785 1.00 89.81 81 PRO A CA 1
ATOM 606 C C . PRO A 1 81 ? 18.130 9.165 -11.164 1.00 89.81 81 PRO A C 1
ATOM 608 O O . PRO A 1 81 ? 17.240 8.913 -10.354 1.00 89.81 81 PRO A O 1
ATOM 611 N N . LEU A 1 82 ? 17.850 9.614 -12.388 1.00 94.56 82 LEU A N 1
ATOM 612 C CA . LEU A 1 82 ? 16.499 9.814 -12.904 1.00 94.56 82 LEU A CA 1
ATOM 613 C C . LEU A 1 82 ? 16.182 8.748 -13.946 1.00 94.56 82 LEU A C 1
ATOM 615 O O . LEU A 1 82 ? 16.931 8.551 -14.903 1.00 94.56 82 LEU A O 1
ATOM 619 N N . PHE A 1 83 ? 15.034 8.107 -13.772 1.00 95.44 83 PHE A N 1
ATOM 620 C CA . PHE A 1 83 ? 14.533 7.056 -14.644 1.00 95.44 83 PHE A CA 1
ATOM 621 C C . PHE A 1 83 ? 13.089 7.368 -15.020 1.00 95.44 83 PHE A C 1
ATOM 623 O O . PHE A 1 83 ? 12.334 7.923 -14.221 1.00 95.44 83 PHE A O 1
ATOM 630 N N . GLY A 1 84 ? 12.700 7.008 -16.236 1.00 94.56 84 GLY A N 1
ATOM 631 C CA . GLY A 1 84 ? 11.327 7.115 -16.706 1.00 94.56 84 GLY A CA 1
ATOM 632 C C . GLY A 1 84 ? 10.933 5.864 -17.477 1.00 94.56 84 GLY A C 1
ATOM 633 O O . GLY A 1 84 ? 11.731 5.346 -18.254 1.00 94.56 84 GLY A O 1
ATOM 634 N N . VAL A 1 85 ? 9.707 5.394 -17.261 1.00 94.44 85 VAL A N 1
ATOM 635 C CA . VAL A 1 85 ? 9.127 4.232 -17.945 1.00 94.44 85 VAL A CA 1
ATOM 636 C C . VAL A 1 85 ? 7.774 4.598 -18.565 1.00 94.44 85 VAL A C 1
ATOM 638 O O . VAL A 1 85 ? 7.021 5.400 -18.007 1.00 94.44 85 VAL A O 1
ATOM 641 N N . GLN A 1 86 ? 7.487 4.009 -19.726 1.00 92.38 86 GLN A N 1
ATOM 642 C CA . GLN A 1 86 ? 6.241 4.116 -20.500 1.00 92.38 86 GLN A CA 1
ATOM 643 C C . GLN A 1 86 ? 5.370 2.859 -20.345 1.00 92.38 86 GLN A C 1
ATOM 645 O O . GLN A 1 86 ? 4.483 2.590 -21.154 1.00 92.38 86 GLN A O 1
ATOM 650 N N . PHE A 1 87 ? 5.599 2.099 -19.280 1.00 92.19 87 PHE A N 1
ATOM 651 C CA . PHE A 1 87 ? 4.759 0.990 -18.850 1.00 92.19 87 PHE A CA 1
ATOM 652 C C . PHE A 1 87 ? 4.512 1.073 -17.344 1.00 92.19 87 PHE A C 1
ATOM 654 O O . PHE A 1 87 ? 5.159 1.858 -16.647 1.00 92.19 87 PHE A O 1
ATOM 661 N N . HIS A 1 88 ? 3.534 0.309 -16.865 1.00 93.06 88 HIS A N 1
ATOM 662 C CA . HIS A 1 88 ? 3.145 0.259 -15.459 1.00 93.06 88 HIS A CA 1
ATOM 663 C C . HIS A 1 88 ? 3.855 -0.909 -14.755 1.00 93.06 88 HIS A C 1
ATOM 665 O O . HIS A 1 88 ? 3.368 -2.037 -14.831 1.00 93.06 88 HIS A O 1
ATOM 671 N N . PRO A 1 89 ? 5.010 -0.711 -14.091 1.00 94.00 89 PRO A N 1
ATOM 672 C CA . PRO A 1 89 ? 5.650 -1.776 -13.315 1.00 94.00 89 PRO A CA 1
ATOM 673 C C . PRO A 1 89 ? 4.837 -2.200 -12.076 1.00 94.00 89 PRO A C 1
ATOM 675 O O . PRO A 1 89 ? 5.184 -3.184 -11.433 1.00 94.00 89 PRO A O 1
ATOM 678 N N . GLU A 1 90 ? 3.791 -1.458 -11.700 1.00 94.12 90 GLU A N 1
ATOM 679 C CA . GLU A 1 90 ? 2.982 -1.696 -10.495 1.00 94.12 90 GLU A CA 1
ATOM 680 C C . GLU A 1 90 ? 1.837 -2.684 -10.693 1.00 94.12 90 GLU A C 1
ATOM 682 O O . GLU A 1 90 ? 1.242 -3.128 -9.712 1.00 94.12 90 GLU A O 1
ATOM 687 N N . VAL A 1 91 ? 1.505 -3.005 -11.942 1.00 93.50 91 VAL A N 1
ATOM 688 C CA . VAL A 1 91 ? 0.404 -3.913 -12.260 1.00 93.50 91 VAL A CA 1
ATOM 689 C C . VAL A 1 91 ? 0.914 -5.326 -12.502 1.00 93.50 91 VAL A C 1
ATOM 691 O O . VAL A 1 91 ? 2.010 -5.526 -13.020 1.00 93.50 91 VAL A O 1
ATOM 694 N N . GLU A 1 92 ? 0.065 -6.311 -12.216 1.00 90.56 92 GLU A N 1
ATOM 695 C CA . GLU A 1 92 ? 0.353 -7.735 -12.449 1.00 90.56 92 GLU A CA 1
ATOM 696 C C . GLU A 1 92 ? 0.632 -8.062 -13.921 1.00 90.56 92 GLU A C 1
ATOM 698 O O . GLU A 1 92 ? 1.326 -9.023 -14.233 1.00 90.56 92 GLU A O 1
ATOM 703 N N . LEU A 1 93 ? 0.113 -7.242 -14.839 1.00 93.25 93 LEU A N 1
ATOM 704 C CA . LEU A 1 93 ? 0.326 -7.393 -16.277 1.00 93.25 93 LEU A CA 1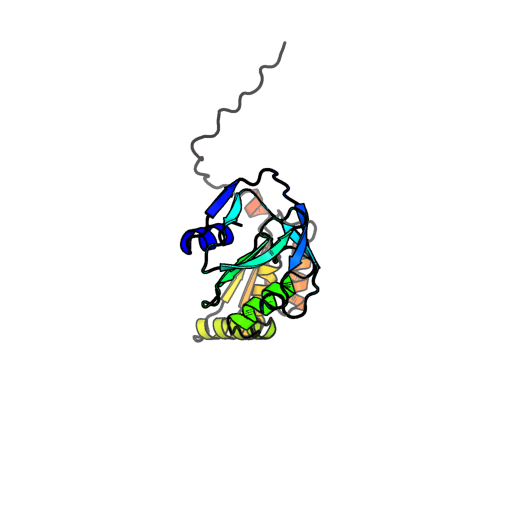
ATOM 705 C C . LEU A 1 93 ? 1.760 -7.052 -16.724 1.00 93.25 93 LEU A C 1
ATOM 707 O O . LEU A 1 93 ? 2.069 -7.225 -17.903 1.00 93.25 93 LEU A O 1
ATOM 711 N N . THR A 1 94 ? 2.619 -6.594 -15.813 1.00 93.62 94 THR A N 1
ATOM 712 C CA . THR A 1 94 ? 4.061 -6.469 -16.029 1.00 93.62 94 THR A CA 1
ATOM 713 C C . THR A 1 94 ? 4.781 -7.555 -15.233 1.00 93.62 94 THR A C 1
ATOM 715 O O . THR A 1 94 ? 4.912 -7.444 -14.014 1.00 93.62 94 THR A O 1
ATOM 718 N N . GLU A 1 95 ? 5.244 -8.600 -15.923 1.00 92.00 95 GLU A N 1
ATOM 719 C CA . GLU A 1 95 ? 5.637 -9.892 -15.330 1.00 92.00 95 GLU A CA 1
ATOM 720 C C . GLU A 1 95 ? 6.688 -9.749 -14.214 1.00 92.00 95 GLU A C 1
ATOM 722 O O . GLU A 1 95 ? 6.508 -10.267 -13.110 1.00 92.00 95 GLU A O 1
ATOM 727 N N . HIS A 1 96 ? 7.732 -8.951 -14.444 1.00 95.88 96 HIS A N 1
ATOM 728 C CA . HIS A 1 96 ? 8.787 -8.669 -13.468 1.00 95.88 96 HIS A CA 1
ATOM 729 C C . HIS A 1 96 ? 8.762 -7.222 -12.946 1.00 95.88 96 HIS A C 1
ATOM 731 O O . HIS A 1 96 ? 9.787 -6.680 -12.514 1.00 95.88 96 HIS A O 1
ATOM 737 N N . GLY A 1 97 ? 7.587 -6.586 -12.914 1.00 94.81 97 GLY A N 1
ATOM 738 C CA . GLY A 1 97 ? 7.419 -5.196 -12.471 1.00 94.81 97 GLY A CA 1
ATOM 739 C C . GLY A 1 97 ? 7.927 -4.931 -11.049 1.00 94.81 97 GLY A C 1
ATOM 740 O O . GLY A 1 97 ? 8.616 -3.938 -10.793 1.00 94.81 97 GLY A O 1
ATOM 741 N N . MET A 1 98 ? 7.720 -5.880 -10.130 1.00 94.38 98 MET A N 1
ATOM 742 C CA . MET A 1 98 ? 8.263 -5.767 -8.773 1.00 94.38 98 MET A CA 1
ATOM 743 C C . MET A 1 98 ? 9.792 -5.820 -8.713 1.00 94.38 98 MET A C 1
ATOM 745 O O . MET A 1 98 ? 10.395 -5.150 -7.873 1.00 94.38 98 MET A O 1
ATOM 749 N N . GLN A 1 99 ? 10.450 -6.572 -9.595 1.00 95.38 99 GLN A N 1
ATOM 750 C CA . GLN A 1 99 ? 11.911 -6.586 -9.636 1.00 95.38 99 GLN A CA 1
ATOM 751 C C . GLN A 1 99 ? 12.453 -5.224 -10.101 1.00 95.38 99 GLN A C 1
ATOM 753 O O . GLN A 1 99 ? 13.421 -4.729 -9.521 1.00 95.38 99 GLN A O 1
ATOM 758 N N . ILE A 1 100 ? 11.782 -4.570 -11.058 1.00 95.81 100 ILE A N 1
ATOM 759 C CA . ILE A 1 100 ? 12.098 -3.198 -11.4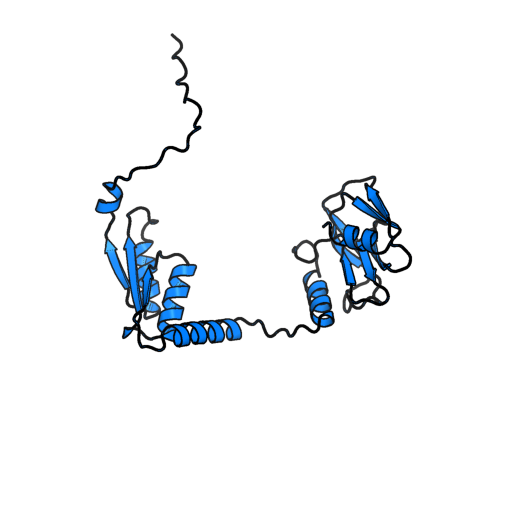98 1.00 95.81 100 ILE A CA 1
ATOM 760 C C . ILE A 1 100 ? 11.964 -2.212 -10.328 1.00 95.81 100 ILE A C 1
ATOM 762 O O . ILE A 1 100 ? 12.884 -1.433 -10.065 1.00 95.81 100 ILE A O 1
ATOM 766 N N . PHE A 1 101 ? 10.869 -2.280 -9.563 1.00 93.75 101 PHE A N 1
ATOM 767 C CA . PHE A 1 101 ? 10.708 -1.451 -8.364 1.00 93.75 101 PHE A CA 1
ATOM 768 C C . PHE A 1 101 ? 11.777 -1.718 -7.312 1.00 93.75 101 PHE A C 1
ATOM 770 O O . PHE A 1 101 ? 12.322 -0.780 -6.734 1.00 93.75 101 PHE A O 1
ATOM 777 N N . LYS A 1 102 ? 12.114 -2.986 -7.068 1.00 94.44 102 LYS A N 1
ATOM 778 C CA . LYS A 1 102 ? 13.155 -3.359 -6.108 1.00 94.44 102 LYS A CA 1
ATOM 779 C C . LYS A 1 102 ? 14.517 -2.791 -6.509 1.00 94.44 102 LYS A C 1
ATOM 781 O O . LYS A 1 102 ? 15.237 -2.276 -5.650 1.00 94.44 102 LYS A O 1
ATOM 786 N N . ASN A 1 103 ? 14.850 -2.839 -7.798 1.00 95.50 103 ASN A N 1
ATOM 787 C CA . ASN A 1 103 ? 16.062 -2.229 -8.339 1.00 95.50 103 ASN A CA 1
ATOM 788 C C . ASN A 1 103 ? 16.051 -0.709 -8.130 1.00 95.50 103 ASN A C 1
ATOM 790 O O . ASN A 1 103 ? 17.023 -0.165 -7.610 1.00 95.50 103 ASN A O 1
ATOM 794 N N . PHE A 1 104 ? 14.940 -0.036 -8.447 1.00 95.19 104 PHE A N 1
ATOM 795 C CA . PHE A 1 104 ? 14.792 1.406 -8.230 1.00 95.19 104 PHE A CA 1
ATOM 796 C C . PHE A 1 104 ? 14.939 1.800 -6.753 1.00 95.19 104 PHE A C 1
ATOM 798 O O . PHE A 1 104 ? 15.729 2.681 -6.430 1.00 95.19 104 PHE A O 1
ATOM 805 N N . LEU A 1 105 ? 14.259 1.104 -5.838 1.00 94.06 105 LEU A N 1
ATOM 806 C CA . LEU A 1 105 ? 14.373 1.351 -4.396 1.00 94.06 105 LEU A CA 1
ATOM 807 C C . LEU A 1 105 ? 15.806 1.144 -3.894 1.00 94.06 105 LEU A C 1
ATOM 809 O O . LEU A 1 105 ? 16.298 1.927 -3.083 1.00 94.06 105 LEU A O 1
ATOM 813 N N . THR A 1 106 ? 16.500 0.133 -4.420 1.00 93.06 106 THR A N 1
ATOM 814 C CA . THR A 1 106 ? 17.917 -0.102 -4.111 1.00 93.06 106 THR A CA 1
ATOM 815 C C . THR A 1 106 ? 18.790 1.056 -4.608 1.00 93.06 106 THR A C 1
ATOM 817 O O . THR A 1 106 ? 19.690 1.489 -3.894 1.00 93.06 106 THR A O 1
ATOM 820 N N . LEU A 1 107 ? 18.503 1.608 -5.793 1.00 92.44 107 LEU A N 1
ATOM 821 C CA . LEU A 1 107 ? 19.203 2.777 -6.342 1.00 92.44 107 LEU A CA 1
ATOM 822 C C . LEU A 1 107 ? 18.941 4.060 -5.546 1.00 92.44 107 LEU A C 1
ATOM 824 O O . LEU A 1 107 ? 19.839 4.888 -5.419 1.00 92.44 107 LEU A O 1
ATOM 828 N N . CYS A 1 108 ? 17.750 4.209 -4.965 1.00 91.31 108 CYS A N 1
ATOM 829 C CA . CYS A 1 108 ? 17.433 5.295 -4.037 1.00 91.31 108 CYS A CA 1
ATOM 830 C C . CYS A 1 108 ? 18.093 5.133 -2.655 1.00 91.31 108 CYS A C 1
ATOM 832 O O . CYS A 1 108 ? 17.969 6.029 -1.822 1.00 91.31 108 CYS A O 1
ATOM 834 N N . GLY A 1 109 ? 18.762 4.005 -2.387 1.00 91.25 109 GLY A N 1
ATOM 835 C CA . GLY A 1 109 ? 19.324 3.698 -1.072 1.00 91.25 109 GLY A CA 1
ATOM 836 C C . GLY A 1 109 ? 18.263 3.363 -0.021 1.00 91.25 109 GLY A C 1
ATOM 837 O O . GLY A 1 109 ? 18.520 3.499 1.174 1.00 91.25 109 GLY A O 1
ATOM 838 N N . CYS A 1 110 ? 17.060 2.949 -0.434 1.00 91.00 110 CYS A N 1
ATOM 839 C CA . CYS A 1 110 ? 16.017 2.545 0.500 1.00 91.00 110 CYS A CA 1
ATOM 840 C C . CYS A 1 110 ? 16.383 1.220 1.179 1.00 91.00 110 CYS A C 1
ATOM 842 O O . CYS A 1 110 ? 16.784 0.251 0.533 1.00 91.00 110 CYS A O 1
ATOM 844 N N . HIS A 1 111 ? 16.172 1.157 2.491 1.00 84.44 111 HIS A N 1
ATOM 845 C CA . HIS A 1 111 ? 16.255 -0.084 3.250 1.00 84.44 111 HIS A CA 1
ATOM 846 C C . HIS A 1 111 ? 14.878 -0.759 3.281 1.00 84.44 111 HIS A C 1
ATOM 848 O O . HIS A 1 111 ? 13.868 -0.105 3.524 1.00 84.44 111 HIS A O 1
ATOM 854 N N . PHE A 1 112 ? 14.823 -2.074 3.061 1.00 84.19 112 PHE A N 1
ATOM 855 C CA . PHE A 1 112 ? 13.580 -2.861 3.084 1.00 84.19 112 PHE A CA 1
ATOM 856 C C . PHE A 1 112 ? 13.148 -3.209 4.522 1.00 84.19 112 PHE A C 1
ATOM 858 O O . PHE A 1 112 ? 12.869 -4.359 4.836 1.00 84.19 112 PHE A O 1
ATOM 865 N N . ASN A 1 113 ? 13.135 -2.211 5.406 1.00 82.12 113 ASN A N 1
ATOM 866 C CA . ASN A 1 113 ? 12.781 -2.326 6.826 1.00 82.12 113 ASN A CA 1
ATOM 867 C C . ASN A 1 113 ? 11.324 -1.916 7.111 1.00 82.12 113 ASN A C 1
ATOM 869 O O . ASN A 1 113 ? 10.957 -1.637 8.246 1.00 82.12 113 ASN A O 1
ATOM 873 N N . PHE A 1 114 ? 10.487 -1.833 6.076 1.00 79.06 114 PHE A N 1
ATOM 874 C CA . PHE A 1 114 ? 9.053 -1.604 6.226 1.00 79.06 114 PHE A CA 1
ATOM 875 C C . PHE A 1 114 ? 8.322 -2.950 6.256 1.00 79.06 114 PHE A C 1
ATOM 877 O O . PHE A 1 114 ? 7.640 -3.328 5.303 1.00 79.06 114 PHE A O 1
ATOM 884 N N . THR A 1 115 ? 8.530 -3.701 7.338 1.00 80.75 115 THR A N 1
ATOM 885 C CA . THR A 1 115 ? 7.928 -5.027 7.551 1.00 80.75 115 THR A CA 1
ATOM 886 C C . THR A 1 115 ? 6.650 -4.939 8.390 1.00 80.75 115 THR A C 1
ATOM 888 O O . THR A 1 115 ? 6.341 -3.898 8.978 1.00 80.75 115 THR A O 1
ATOM 891 N N . MET A 1 116 ? 5.862 -6.016 8.436 1.00 76.38 116 MET A N 1
ATOM 892 C CA . MET A 1 116 ? 4.635 -6.041 9.245 1.00 76.38 116 MET A CA 1
ATOM 893 C C . MET A 1 116 ? 4.953 -6.062 10.744 1.00 76.38 116 MET A C 1
ATOM 895 O O . MET A 1 116 ? 4.271 -5.394 11.520 1.00 76.38 116 MET A O 1
ATOM 899 N N . GLU A 1 117 ? 6.021 -6.753 11.131 1.00 76.69 117 GLU A N 1
ATOM 900 C CA . GLU A 1 117 ? 6.538 -6.822 12.495 1.00 76.69 117 GLU A CA 1
ATOM 901 C C . GLU A 1 117 ? 6.951 -5.430 12.991 1.00 76.69 117 GLU A C 1
ATOM 903 O O . GLU A 1 117 ? 6.546 -5.003 14.077 1.00 76.69 117 GLU A O 1
ATOM 908 N N . ASP A 1 118 ? 7.675 -4.673 12.159 1.00 78.94 118 ASP A N 1
ATOM 909 C CA . ASP A 1 118 ? 8.057 -3.293 12.472 1.00 78.94 118 ASP A CA 1
ATOM 910 C C . ASP A 1 118 ? 6.822 -2.400 12.648 1.00 78.94 118 ASP A C 1
ATOM 912 O O . ASP A 1 118 ? 6.754 -1.584 13.571 1.00 78.94 118 ASP A O 1
ATOM 916 N N . ARG A 1 119 ? 5.800 -2.581 11.804 1.00 87.06 119 ARG A N 1
ATOM 917 C CA . ARG A 1 119 ? 4.557 -1.800 11.869 1.00 87.06 119 ARG A CA 1
ATOM 918 C C . ARG A 1 119 ? 3.743 -2.092 13.124 1.00 87.06 119 ARG A C 1
ATOM 920 O O . ARG A 1 119 ? 3.235 -1.144 13.723 1.00 87.06 119 ARG A O 1
ATOM 927 N N . GLU A 1 120 ? 3.619 -3.356 13.532 1.00 91.25 120 GLU A N 1
ATOM 928 C CA . GLU A 1 120 ? 2.934 -3.711 14.780 1.00 91.25 120 GLU A CA 1
ATOM 929 C C . GLU A 1 120 ? 3.658 -3.085 15.976 1.00 91.25 120 GLU A C 1
ATOM 931 O O . GLU A 1 120 ? 3.031 -2.386 16.774 1.00 91.25 120 GLU A O 1
ATOM 936 N N . MET A 1 121 ? 4.985 -3.240 16.067 1.00 89.56 121 MET A N 1
ATOM 937 C CA . MET A 1 121 ? 5.774 -2.651 17.155 1.00 89.56 121 MET A CA 1
ATOM 938 C C . MET A 1 121 ? 5.643 -1.124 17.210 1.00 89.56 121 MET A C 1
ATOM 940 O O . MET A 1 121 ? 5.446 -0.556 18.289 1.00 89.56 121 MET A O 1
ATOM 944 N N . VAL A 1 122 ? 5.710 -0.453 16.056 1.00 90.88 122 VAL A N 1
ATOM 945 C CA . VAL A 1 122 ? 5.528 1.001 15.958 1.00 90.88 122 VAL A CA 1
ATOM 946 C C . VAL A 1 122 ? 4.123 1.405 16.402 1.00 90.88 122 VAL A C 1
ATOM 948 O O . VAL A 1 122 ? 3.993 2.330 17.204 1.00 90.88 122 VAL A O 1
ATOM 951 N N . ALA A 1 123 ? 3.080 0.703 15.954 1.00 93.12 123 ALA A N 1
ATOM 952 C CA . ALA A 1 123 ? 1.701 0.994 16.340 1.00 93.12 123 ALA A CA 1
ATOM 953 C C . ALA A 1 123 ? 1.483 0.821 17.852 1.00 93.12 123 ALA A C 1
ATOM 955 O O . ALA A 1 123 ? 0.952 1.724 18.503 1.00 93.12 123 ALA A O 1
ATOM 956 N N . LEU A 1 124 ? 1.953 -0.288 18.435 1.00 94.50 124 LEU A N 1
ATOM 957 C CA . LEU A 1 124 ? 1.861 -0.542 19.876 1.00 94.50 124 LEU A CA 1
ATOM 958 C C . LEU A 1 124 ? 2.585 0.540 20.685 1.00 94.50 124 LEU A C 1
ATOM 960 O O . LEU A 1 124 ? 2.046 1.030 21.681 1.00 94.50 124 LEU A O 1
ATOM 964 N N . ARG A 1 125 ? 3.782 0.953 20.248 1.00 94.75 125 ARG A N 1
ATOM 965 C CA . ARG A 1 125 ? 4.535 2.044 20.880 1.00 94.75 125 ARG A CA 1
ATOM 966 C C . A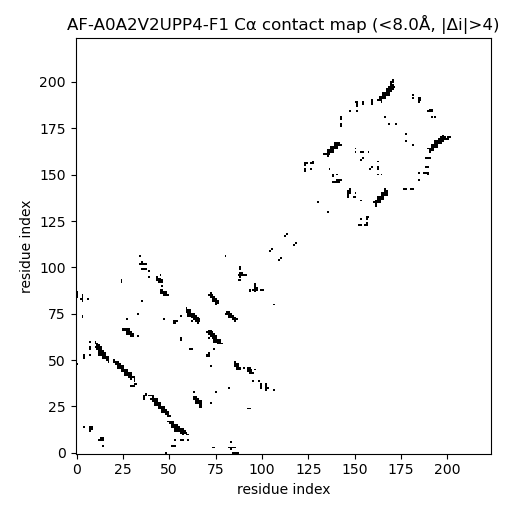RG A 1 125 ? 3.761 3.360 20.825 1.00 94.75 125 ARG A C 1
ATOM 968 O O . ARG A 1 125 ? 3.564 3.980 21.865 1.00 94.75 125 ARG A O 1
ATOM 975 N N . MET A 1 126 ? 3.261 3.747 19.651 1.00 95.31 126 MET A N 1
ATOM 976 C CA . MET A 1 126 ? 2.495 4.987 19.478 1.00 95.31 126 MET A CA 1
ATOM 977 C C . MET A 1 126 ? 1.235 5.019 20.351 1.00 95.31 126 MET A C 1
ATOM 979 O O . MET A 1 126 ? 0.908 6.057 20.928 1.00 95.31 126 MET A O 1
ATOM 983 N N . ILE A 1 127 ? 0.530 3.890 20.475 1.00 95.19 127 ILE A N 1
ATOM 984 C CA . ILE A 1 127 ? -0.647 3.770 21.347 1.00 95.19 127 ILE A CA 1
ATOM 985 C C . ILE A 1 127 ? -0.246 3.972 22.815 1.00 95.19 127 ILE A C 1
ATOM 987 O O . ILE A 1 127 ? -0.889 4.747 23.528 1.00 95.19 127 ILE A O 1
ATOM 991 N N . ARG A 1 128 ? 0.827 3.313 23.270 1.00 94.62 128 ARG A N 1
ATOM 992 C CA . ARG A 1 128 ? 1.324 3.425 24.652 1.00 94.62 128 ARG A CA 1
ATOM 993 C C . ARG A 1 128 ? 1.788 4.841 24.986 1.00 94.62 128 ARG A C 1
ATOM 995 O O . ARG A 1 128 ? 1.425 5.353 26.037 1.00 94.62 128 ARG A O 1
ATOM 1002 N N . GLU A 1 129 ? 2.517 5.493 24.084 1.00 95.25 129 GLU A N 1
ATOM 1003 C CA . GLU A 1 129 ? 2.991 6.873 24.259 1.00 95.25 129 GLU A CA 1
ATOM 1004 C C . GLU A 1 129 ? 1.826 7.861 24.375 1.00 95.25 129 GLU A C 1
ATOM 1006 O O . GLU A 1 129 ? 1.777 8.666 25.304 1.00 95.25 129 GLU A O 1
ATOM 1011 N N . ARG A 1 130 ? 0.835 7.764 23.480 1.00 94.25 130 ARG A N 1
ATOM 1012 C CA . ARG A 1 130 ? -0.344 8.646 23.518 1.00 94.25 130 ARG A CA 1
ATOM 1013 C C . ARG A 1 130 ? -1.213 8.443 24.754 1.00 94.25 130 ARG A C 1
ATOM 1015 O O . ARG A 1 130 ? -1.939 9.353 25.144 1.00 94.25 130 ARG A O 1
ATOM 1022 N N . THR A 1 131 ? -1.146 7.265 25.365 1.00 93.56 131 THR A N 1
ATOM 1023 C CA . THR A 1 131 ? -1.951 6.897 26.533 1.00 93.56 131 THR A CA 1
ATOM 1024 C C . THR A 1 131 ? -1.097 6.711 27.794 1.00 93.56 131 THR A C 1
ATOM 1026 O O . THR A 1 131 ? -1.484 5.998 28.723 1.00 93.56 131 THR A O 1
ATOM 1029 N N . ALA A 1 132 ? 0.072 7.356 27.856 1.00 91.12 132 ALA A N 1
ATOM 1030 C CA . ALA A 1 132 ? 1.023 7.199 28.957 1.00 91.12 132 ALA A CA 1
ATOM 1031 C C . ALA A 1 132 ? 0.476 7.657 30.324 1.00 91.12 132 ALA A C 1
ATOM 1033 O O . ALA A 1 132 ? 0.956 7.203 31.357 1.00 91.12 132 ALA A O 1
ATOM 1034 N N . GLN A 1 133 ? -0.561 8.504 30.352 1.00 91.56 133 GLN A N 1
ATOM 1035 C CA . GLN A 1 133 ? -1.187 8.997 31.588 1.00 91.56 133 GLN A CA 1
ATOM 1036 C C . GLN A 1 133 ? -2.238 8.027 32.160 1.00 91.56 133 GLN A C 1
ATOM 1038 O O . GLN A 1 133 ? -3.002 8.393 33.049 1.00 91.56 133 GLN A O 1
ATOM 1043 N N . GLY A 1 134 ? -2.315 6.796 31.646 1.00 90.88 134 GLY A N 1
ATOM 1044 C CA . GLY A 1 134 ? -3.244 5.787 32.156 1.00 90.88 134 GLY A CA 1
ATOM 1045 C C . GLY A 1 134 ? -4.684 5.949 31.660 1.00 90.88 134 GLY A C 1
ATOM 1046 O O . GLY A 1 134 ? -5.585 5.315 32.204 1.00 90.88 134 GLY A O 1
ATOM 1047 N N . GLN A 1 135 ? -4.927 6.755 30.617 1.00 93.50 135 GLN A N 1
ATOM 1048 C CA . GLN A 1 135 ? -6.274 6.953 30.074 1.00 93.50 135 GLN A CA 1
ATOM 1049 C C . GLN A 1 135 ? -6.887 5.629 29.596 1.00 93.50 135 GLN A C 1
ATOM 1051 O O . GLN A 1 135 ? -6.186 4.767 29.051 1.00 93.50 135 GLN A O 1
ATOM 1056 N N . LYS A 1 136 ? -8.203 5.481 29.772 1.00 93.12 136 LYS A N 1
ATOM 1057 C CA . LYS A 1 136 ? -8.978 4.410 29.136 1.00 93.12 136 LYS A CA 1
ATOM 1058 C C . LYS A 1 136 ? -9.298 4.788 27.692 1.00 93.12 136 LYS A C 1
ATOM 1060 O O . LYS A 1 136 ? -9.525 5.959 27.395 1.00 93.12 136 LYS A O 1
ATOM 1065 N N . VAL A 1 137 ? -9.329 3.797 26.809 1.00 94.88 137 VAL A N 1
ATOM 1066 C CA . VAL A 1 137 ? -9.637 3.959 25.388 1.00 94.88 137 VAL A CA 1
ATOM 1067 C C . VAL A 1 137 ? -10.961 3.276 25.085 1.00 94.88 137 VAL A C 1
ATOM 1069 O O . VAL A 1 137 ? -11.136 2.093 25.371 1.00 94.88 137 VAL A O 1
ATOM 1072 N N . LEU A 1 138 ? -11.883 4.035 24.497 1.00 94.31 138 LEU A N 1
ATOM 1073 C CA . LEU A 1 138 ? -13.146 3.531 23.972 1.00 94.31 138 LEU A CA 1
ATOM 1074 C C . LEU A 1 138 ? -12.966 3.163 22.495 1.00 94.31 138 LEU A C 1
ATOM 1076 O O . LEU A 1 138 ? -12.516 3.989 21.702 1.00 94.31 138 LEU A O 1
ATOM 1080 N N . CYS A 1 139 ? -13.335 1.940 22.127 1.00 94.44 139 CYS A N 1
ATOM 1081 C CA . CYS A 1 139 ? -13.333 1.443 20.757 1.00 94.44 139 CYS A CA 1
ATOM 1082 C C . CYS A 1 139 ? -14.756 1.035 20.368 1.00 94.44 139 CYS A C 1
ATOM 1084 O O . CYS A 1 139 ? -15.382 0.233 21.060 1.00 94.44 139 CYS A O 1
ATOM 1086 N N . LEU A 1 140 ? -15.266 1.585 19.267 1.00 94.12 140 LEU A N 1
ATOM 1087 C CA . LEU A 1 140 ? -16.528 1.147 18.679 1.00 94.12 140 LEU A CA 1
ATOM 1088 C C . LEU A 1 140 ? -16.222 0.071 17.632 1.00 94.12 140 LEU A C 1
ATOM 1090 O O . LEU A 1 140 ? -15.733 0.380 16.544 1.00 94.12 140 LEU A O 1
ATOM 1094 N N . ALA A 1 141 ? -16.478 -1.191 17.973 1.00 91.88 141 ALA A N 1
ATOM 1095 C CA . ALA A 1 141 ? -16.256 -2.317 17.078 1.00 91.88 141 ALA A CA 1
ATOM 1096 C C . ALA A 1 141 ? -17.504 -2.557 16.229 1.00 91.88 141 ALA A C 1
ATOM 1098 O O . ALA A 1 141 ? -18.509 -3.068 16.713 1.00 91.88 141 ALA A O 1
ATOM 1099 N N . SER A 1 142 ? -17.440 -2.199 14.949 1.00 88.88 142 SER A N 1
ATOM 1100 C CA . SER A 1 142 ? -18.531 -2.430 13.993 1.00 88.88 142 SER A CA 1
ATOM 1101 C C . SER A 1 142 ? -18.651 -3.889 13.547 1.00 88.88 142 SER A C 1
ATOM 1103 O O . SER A 1 142 ? -19.703 -4.281 13.063 1.00 88.88 142 SER A O 1
ATOM 1105 N N . GLY A 1 143 ? -17.582 -4.679 13.689 1.00 83.25 143 GLY A N 1
ATOM 1106 C CA . GLY A 1 143 ? -17.479 -6.034 13.139 1.00 83.25 143 GLY A CA 1
ATOM 1107 C C . GLY A 1 143 ? -16.738 -6.123 11.807 1.00 83.25 143 GLY A C 1
ATOM 1108 O O . GLY A 1 143 ? -16.383 -7.213 11.369 1.00 83.25 143 GLY A O 1
ATOM 1109 N N . GLY A 1 144 ? -16.422 -4.979 11.196 1.00 87.69 144 GLY A N 1
ATOM 1110 C CA . GLY A 1 144 ? -15.488 -4.928 10.076 1.00 87.69 144 GLY A CA 1
ATOM 1111 C C . GLY A 1 144 ? -14.061 -5.283 10.504 1.00 87.69 144 GLY A C 1
ATOM 1112 O O . GLY A 1 144 ? -13.661 -5.049 11.645 1.00 87.69 144 GLY A O 1
ATOM 1113 N N . VAL A 1 145 ? -13.269 -5.793 9.558 1.00 89.12 145 VAL A N 1
ATOM 1114 C CA . VAL A 1 145 ? -11.872 -6.205 9.791 1.00 89.12 145 VAL A CA 1
ATOM 1115 C C . VAL A 1 145 ? -11.057 -5.092 10.457 1.00 89.12 145 VAL A C 1
ATOM 1117 O O . VAL A 1 145 ? -10.366 -5.350 11.439 1.00 89.12 145 VAL A O 1
ATOM 1120 N N . ASP A 1 146 ? -11.198 -3.847 9.999 1.00 90.50 146 ASP A N 1
ATOM 1121 C CA . ASP A 1 146 ? -10.444 -2.710 10.536 1.00 90.50 146 ASP A CA 1
ATOM 1122 C C . ASP A 1 146 ? -10.740 -2.443 12.017 1.00 90.50 146 ASP A C 1
ATOM 1124 O O . ASP A 1 146 ? -9.823 -2.238 12.816 1.00 90.50 146 ASP A O 1
ATOM 1128 N N . SER A 1 147 ? -12.020 -2.454 12.407 1.00 90.25 147 SER A N 1
ATOM 1129 C CA . SER A 1 147 ? -12.420 -2.157 13.785 1.00 90.25 147 SER A CA 1
ATOM 1130 C C . SER A 1 147 ? -12.083 -3.313 14.728 1.00 90.25 147 SER A C 1
ATOM 1132 O O . SER A 1 147 ? -11.645 -3.072 15.854 1.00 90.25 147 SER A O 1
ATOM 1134 N N . THR A 1 148 ? -12.162 -4.556 14.246 1.00 89.38 148 THR A N 1
ATOM 1135 C CA . THR A 1 148 ? -11.732 -5.746 14.990 1.00 89.38 148 THR A CA 1
ATOM 1136 C C . THR A 1 148 ? -10.212 -5.765 15.194 1.00 89.38 148 THR A C 1
ATOM 1138 O O . THR A 1 148 ? -9.751 -5.940 16.323 1.00 89.38 148 THR A O 1
ATOM 1141 N N . VAL A 1 149 ? -9.412 -5.505 14.151 1.00 92.38 149 VAL A N 1
ATOM 1142 C CA . VAL A 1 149 ? -7.943 -5.407 14.271 1.00 92.38 149 VAL A CA 1
ATOM 1143 C C . VAL A 1 149 ? -7.550 -4.262 15.205 1.00 92.38 149 VAL A C 1
ATOM 1145 O O . VAL A 1 149 ? -6.669 -4.430 16.049 1.00 92.38 149 VAL A O 1
ATOM 1148 N N . CYS A 1 150 ? -8.232 -3.118 15.115 1.00 93.44 150 CYS A N 1
ATOM 1149 C CA . CYS A 1 150 ? -8.029 -1.994 16.026 1.00 93.44 150 CYS A CA 1
ATOM 1150 C C . CYS A 1 150 ? -8.278 -2.393 17.491 1.00 93.44 150 CYS A C 1
ATOM 1152 O O . CYS A 1 150 ? -7.431 -2.135 18.348 1.00 93.44 150 CYS A O 1
ATOM 1154 N N . ALA A 1 151 ? -9.389 -3.078 17.783 1.00 92.81 151 ALA A N 1
ATOM 1155 C CA . ALA A 1 151 ? -9.714 -3.535 19.133 1.00 92.81 151 ALA A CA 1
ATOM 1156 C C . ALA A 1 151 ? -8.646 -4.490 19.700 1.00 92.81 151 ALA A C 1
ATOM 1158 O O . ALA A 1 151 ? -8.221 -4.332 20.848 1.00 92.81 151 ALA A O 1
ATOM 1159 N N . VAL A 1 152 ? -8.153 -5.429 18.886 1.00 92.50 152 VAL A N 1
ATOM 1160 C CA . VAL A 1 152 ? -7.092 -6.370 19.284 1.00 92.50 152 VAL A CA 1
ATOM 1161 C C . VAL A 1 152 ? -5.753 -5.656 19.502 1.00 92.50 152 VAL A C 1
ATOM 1163 O O . VAL A 1 152 ? -5.054 -5.946 20.474 1.00 92.50 152 VAL A O 1
ATOM 1166 N N . LEU A 1 153 ? -5.391 -4.689 18.654 1.00 94.31 153 LEU A N 1
ATOM 1167 C CA . LEU A 1 153 ? -4.173 -3.889 18.837 1.00 94.31 153 LEU A CA 1
ATOM 1168 C C . LEU A 1 153 ? -4.219 -3.060 20.125 1.00 94.31 153 LEU A C 1
ATOM 1170 O O . LEU A 1 153 ? -3.229 -3.005 20.856 1.00 94.31 153 LEU A O 1
ATOM 1174 N N . LEU A 1 154 ? -5.365 -2.449 20.434 1.00 94.69 154 LEU A N 1
ATOM 1175 C CA . LEU A 1 154 ? -5.562 -1.714 21.683 1.00 94.69 154 LEU A CA 1
ATOM 1176 C C . LEU A 1 154 ? -5.432 -2.639 22.897 1.00 94.69 154 LEU A C 1
ATOM 1178 O O . LEU A 1 154 ? -4.754 -2.280 23.862 1.00 94.69 154 LEU A O 1
ATOM 1182 N N . LEU A 1 155 ? -6.022 -3.837 22.830 1.00 93.75 155 LEU A N 1
ATOM 1183 C CA . LEU A 1 155 ? -5.908 -4.848 23.880 1.00 93.75 155 LEU A CA 1
ATOM 1184 C C . LEU A 1 155 ? -4.445 -5.256 24.106 1.00 93.75 155 LEU A C 1
ATOM 1186 O O . LEU A 1 155 ? -3.975 -5.229 25.242 1.00 93.75 155 LEU A O 1
ATOM 1190 N N . LYS A 1 156 ? -3.701 -5.561 23.035 1.00 93.06 156 LYS A N 1
ATOM 1191 C CA . LYS A 1 156 ? -2.263 -5.883 23.100 1.00 93.06 156 LYS A CA 1
ATOM 1192 C C . LYS A 1 156 ? -1.426 -4.733 23.674 1.00 93.06 156 LYS A C 1
ATOM 1194 O O . LYS A 1 156 ? -0.440 -4.959 24.379 1.00 93.06 156 LYS A O 1
ATOM 1199 N N . ALA A 1 157 ? -1.783 -3.489 23.359 1.00 94.12 157 ALA A N 1
ATOM 1200 C CA . ALA A 1 157 ? -1.027 -2.320 23.792 1.00 94.12 157 ALA A CA 1
ATOM 1201 C C . ALA A 1 157 ? -1.261 -1.967 25.268 1.00 94.12 157 ALA A C 1
ATOM 1203 O O . ALA A 1 157 ? -0.290 -1.625 25.950 1.00 94.12 157 ALA A O 1
ATOM 1204 N N . LEU A 1 158 ? -2.517 -2.020 25.733 1.00 93.44 158 LEU A N 1
ATOM 1205 C CA . LEU A 1 158 ? -2.969 -1.405 26.991 1.00 93.44 158 LEU A CA 1
ATOM 1206 C C . LEU A 1 158 ? -3.546 -2.389 28.015 1.00 93.44 158 LEU A C 1
ATOM 1208 O O . LEU A 1 158 ? -3.683 -2.022 29.182 1.00 93.44 158 LEU A O 1
ATOM 1212 N N . GLY A 1 159 ? -3.878 -3.610 27.595 1.00 91.38 159 GLY A N 1
ATOM 1213 C CA . GLY A 1 159 ? -4.544 -4.613 28.421 1.00 91.38 159 GLY A CA 1
ATOM 1214 C C . GLY A 1 159 ? -6.064 -4.410 28.551 1.00 91.38 159 GLY A C 1
ATOM 1215 O O . GLY A 1 159 ? -6.604 -3.362 28.183 1.00 91.38 159 GLY A O 1
ATOM 1216 N N . PRO A 1 160 ? -6.777 -5.415 29.093 1.00 88.94 160 PRO A N 1
ATOM 1217 C CA . PRO A 1 160 ? -8.243 -5.448 29.119 1.00 88.94 160 PRO A CA 1
ATOM 1218 C C . PRO A 1 160 ? -8.873 -4.389 30.035 1.00 88.94 160 PRO A C 1
ATOM 1220 O O . PRO A 1 160 ? -9.992 -3.955 29.792 1.00 88.94 160 PRO A O 1
ATOM 1223 N N . GLU A 1 161 ? -8.168 -3.924 31.069 1.00 88.69 161 GLU A N 1
ATOM 1224 C CA . GLU A 1 161 ? -8.714 -2.960 32.042 1.00 88.69 161 GLU A CA 1
ATOM 1225 C C . GLU A 1 161 ? -8.874 -1.541 31.479 1.00 88.69 161 GLU A C 1
ATOM 1227 O O . GLU A 1 161 ? -9.666 -0.727 31.976 1.00 88.69 161 GLU A O 1
ATOM 1232 N N . ARG A 1 162 ? -8.086 -1.230 30.445 1.00 91.75 162 ARG A N 1
ATOM 1233 C CA . ARG A 1 162 ? -7.998 0.102 29.843 1.00 91.75 162 ARG A CA 1
ATOM 1234 C C . ARG A 1 162 ? -8.718 0.203 28.508 1.00 91.75 162 ARG A C 1
ATOM 1236 O O . ARG A 1 162 ? -8.866 1.316 28.011 1.00 91.75 162 ARG A O 1
ATOM 1243 N N . VAL A 1 163 ? -9.175 -0.912 27.947 1.00 93.56 163 VAL A N 1
ATOM 1244 C CA . VAL A 1 163 ? -9.870 -0.951 26.660 1.00 93.56 163 VAL A CA 1
ATOM 1245 C C . VAL A 1 163 ? -11.340 -1.255 26.894 1.00 93.56 163 VAL A C 1
ATOM 1247 O O . VAL A 1 163 ? -11.701 -2.322 27.377 1.00 93.56 163 VAL A O 1
ATOM 1250 N N . VAL A 1 164 ? -12.194 -0.305 26.530 1.00 92.44 164 VAL A N 1
ATOM 1251 C CA . VAL A 1 164 ? -13.646 -0.474 26.533 1.00 92.44 164 VAL A CA 1
ATOM 1252 C C . VAL A 1 164 ? -14.072 -0.660 25.087 1.00 92.44 164 VAL A C 1
ATOM 1254 O O . VAL A 1 164 ? -14.007 0.282 24.302 1.00 92.44 164 VAL A O 1
ATOM 1257 N N . CYS A 1 165 ? -14.475 -1.872 24.719 1.00 94.19 165 CYS A N 1
ATOM 1258 C CA . CYS A 1 165 ? -14.956 -2.163 23.376 1.00 94.19 165 CYS A CA 1
ATOM 1259 C C . CYS A 1 165 ? -16.485 -2.231 23.379 1.00 94.19 165 CY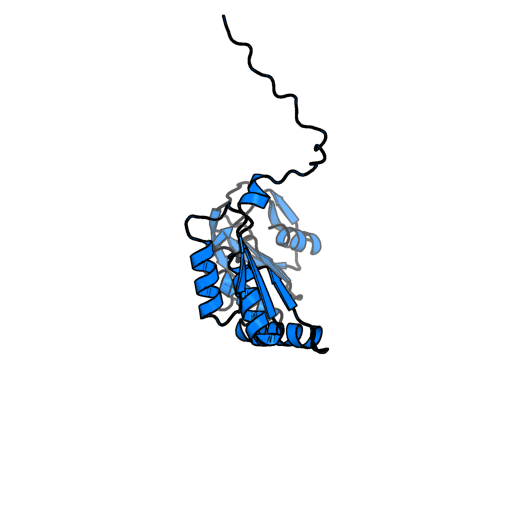S A C 1
ATOM 1261 O O . CYS A 1 165 ? -17.065 -2.951 24.191 1.00 94.19 165 CYS A O 1
ATOM 1263 N N . VAL A 1 166 ? -17.141 -1.483 22.495 1.00 95.19 166 VAL A N 1
ATOM 1264 C CA . VAL A 1 166 ? -18.604 -1.450 22.374 1.00 95.19 166 VAL A CA 1
ATOM 1265 C C . VAL A 1 166 ? -18.998 -1.833 20.953 1.00 95.19 166 VAL A C 1
ATOM 1267 O O . VAL A 1 166 ? -18.518 -1.233 19.994 1.00 95.19 166 VAL A O 1
ATOM 1270 N N . HIS A 1 167 ? -19.886 -2.813 20.827 1.00 95.12 167 HIS A N 1
ATOM 1271 C CA . HIS A 1 167 ? -20.529 -3.199 19.577 1.00 95.12 167 HIS A CA 1
ATOM 1272 C C . HIS A 1 167 ? -22.004 -2.802 19.640 1.00 95.12 167 HIS A C 1
ATOM 1274 O O . HIS A 1 167 ? -22.705 -3.198 20.569 1.00 95.12 167 HIS A O 1
ATOM 1280 N N . ILE A 1 168 ? -22.469 -2.008 18.677 1.00 95.50 168 ILE A N 1
ATOM 1281 C CA . ILE A 1 168 ? -23.860 -1.545 18.612 1.00 95.50 168 ILE A CA 1
ATOM 1282 C C . ILE A 1 168 ? -24.544 -2.270 17.456 1.00 95.50 168 ILE A C 1
ATOM 1284 O O . ILE A 1 168 ? -24.230 -2.003 16.297 1.00 95.50 168 ILE A O 1
ATOM 1288 N N . ASP A 1 169 ? -25.486 -3.154 17.773 1.00 95.38 169 ASP A N 1
ATOM 1289 C CA . ASP A 1 169 ? -26.364 -3.765 16.780 1.00 95.38 169 ASP A CA 1
ATOM 1290 C C . ASP A 1 169 ? -27.491 -2.784 16.447 1.00 95.38 169 ASP A C 1
ATOM 1292 O O . ASP A 1 169 ? -28.449 -2.607 17.202 1.00 95.38 169 ASP A O 1
ATOM 1296 N N . HIS A 1 170 ? -27.350 -2.114 15.306 1.00 94.56 170 HIS A N 1
ATOM 1297 C CA . HIS A 1 170 ? -28.339 -1.177 14.780 1.00 94.56 170 HIS A CA 1
ATOM 1298 C C . HIS A 1 170 ? -29.445 -1.858 13.953 1.00 94.56 170 HIS A C 1
ATOM 1300 O O . HIS A 1 170 ? -30.296 -1.172 13.397 1.00 94.56 170 HIS A O 1
ATOM 1306 N N . GLY A 1 171 ? -29.437 -3.188 13.807 1.00 93.12 171 GLY A N 1
ATOM 1307 C CA . GLY A 1 171 ? -30.512 -3.949 13.151 1.00 93.12 171 GLY A CA 1
ATOM 1308 C C . GLY A 1 171 ? -30.429 -4.071 11.637 1.00 93.12 171 GLY A C 1
ATOM 1309 O O . GLY A 1 171 ? -31.331 -4.634 11.025 1.00 93.12 171 GLY A O 1
ATOM 1310 N N . PHE A 1 172 ? -29.337 -3.598 11.035 1.00 94.19 172 PHE A N 1
ATOM 1311 C CA . PHE A 1 172 ? -29.064 -3.732 9.595 1.00 94.19 172 PHE A CA 1
ATOM 1312 C C . PHE A 1 172 ? -27.816 -4.586 9.321 1.00 94.19 172 PHE A C 1
ATOM 1314 O O . PHE A 1 172 ? -27.206 -4.479 8.259 1.00 94.19 172 PHE A O 1
ATOM 1321 N N . MET A 1 173 ? -27.422 -5.402 10.299 1.00 93.00 173 MET A N 1
ATOM 1322 C CA . MET A 1 173 ? -26.335 -6.371 10.175 1.00 93.00 173 MET A CA 1
ATOM 1323 C C . MET A 1 173 ? -26.777 -7.555 9.302 1.00 93.00 173 MET A C 1
ATOM 1325 O O . MET A 1 173 ? -27.975 -7.808 9.132 1.00 93.00 173 MET A O 1
ATOM 1329 N N . ARG A 1 174 ? -25.824 -8.306 8.742 1.00 94.75 174 ARG A N 1
ATOM 1330 C CA . ARG A 1 174 ? -26.129 -9.568 8.053 1.00 94.75 174 ARG A CA 1
ATOM 1331 C C . ARG A 1 174 ? -26.657 -10.599 9.048 1.00 94.75 174 ARG A C 1
ATOM 1333 O O . ARG A 1 174 ? -26.485 -10.480 10.262 1.00 94.75 174 ARG A O 1
ATOM 1340 N N . LEU A 1 175 ? -27.298 -11.641 8.517 1.00 93.56 175 LEU A N 1
ATOM 1341 C CA . LEU A 1 175 ? -27.823 -12.740 9.322 1.00 93.56 175 LEU A CA 1
ATOM 1342 C C . LEU A 1 175 ? -26.716 -13.309 10.223 1.00 93.56 175 LEU A C 1
ATOM 1344 O O . LEU A 1 175 ? -25.754 -13.875 9.717 1.00 93.56 175 LEU A O 1
ATOM 1348 N N . ARG A 1 176 ? -26.907 -13.183 11.540 1.00 92.31 176 ARG A N 1
ATOM 1349 C CA . ARG A 1 176 ? -26.020 -13.676 12.607 1.00 92.31 176 ARG A CA 1
ATOM 1350 C C . ARG A 1 176 ? -24.630 -13.023 12.718 1.00 92.31 176 ARG A C 1
ATOM 1352 O O . ARG A 1 176 ? -23.759 -13.531 13.420 1.00 92.31 176 ARG A O 1
ATOM 1359 N N . GLU A 1 177 ? -24.414 -11.890 12.053 1.00 92.81 177 GLU A N 1
ATOM 1360 C CA . GLU A 1 177 ? -23.104 -11.223 12.024 1.00 92.81 177 GLU A CA 1
ATOM 1361 C C . GLU A 1 177 ? -22.693 -10.676 13.398 1.00 92.81 177 GLU A C 1
ATOM 1363 O O . GLU A 1 177 ? -21.532 -10.780 13.787 1.00 92.81 177 GLU A O 1
ATOM 1368 N N . THR A 1 178 ? -23.641 -10.149 14.177 1.00 93.12 178 THR A N 1
ATOM 1369 C CA . THR A 1 178 ? -23.364 -9.655 15.532 1.00 93.12 178 THR A CA 1
ATOM 1370 C C . THR A 1 178 ? -22.872 -10.769 16.454 1.00 93.12 178 THR A C 1
ATOM 1372 O O . THR A 1 178 ? -21.894 -10.573 17.177 1.00 93.12 178 THR A O 1
ATOM 1375 N N . GLU A 1 179 ? -23.498 -11.949 16.432 1.00 93.00 179 GLU A N 1
ATOM 1376 C CA . GLU A 1 179 ? -23.060 -13.079 17.252 1.00 93.00 179 GLU A CA 1
ATOM 1377 C C . GLU A 1 179 ? -21.653 -13.547 16.864 1.00 93.00 179 GLU A C 1
ATOM 1379 O O . GLU A 1 179 ? -20.833 -13.808 17.746 1.00 93.00 179 GLU A O 1
ATOM 1384 N N . GLU A 1 180 ? -21.357 -13.608 15.564 1.00 92.12 180 GLU A N 1
ATOM 1385 C CA . GLU A 1 180 ? -20.047 -14.010 15.038 1.00 92.12 180 GLU A CA 1
ATOM 1386 C C . GLU A 1 180 ? -18.941 -13.019 15.426 1.00 92.12 180 GLU A C 1
ATOM 1388 O O . GLU A 1 180 ? -17.897 -13.417 15.948 1.00 92.12 180 GLU A O 1
ATOM 1393 N N . VAL A 1 181 ? -19.187 -11.718 15.252 1.00 90.56 181 VAL A N 1
ATOM 1394 C CA . VAL A 1 181 ? -18.241 -10.647 15.602 1.00 90.56 181 VAL A CA 1
ATOM 1395 C C . VAL A 1 181 ? -17.933 -10.650 17.097 1.00 90.56 181 VAL A C 1
ATOM 1397 O O . VAL A 1 181 ? -16.772 -10.556 17.505 1.00 90.56 181 VAL A O 1
ATOM 1400 N N . VAL A 1 182 ? -18.967 -10.765 17.931 1.00 92.25 182 VAL A N 1
ATOM 1401 C CA . VAL A 1 182 ? -18.816 -10.761 19.390 1.00 92.25 182 VAL A CA 1
ATOM 1402 C C . VAL A 1 182 ? -18.084 -12.014 19.865 1.00 92.25 182 VAL A C 1
ATOM 1404 O O . VAL A 1 182 ? -17.247 -11.913 20.765 1.00 92.25 182 VAL A O 1
ATOM 1407 N N . ALA A 1 183 ? -18.360 -13.177 19.268 1.00 92.25 183 ALA A N 1
ATOM 1408 C CA . ALA A 1 183 ? -17.637 -14.409 19.566 1.00 92.25 183 ALA A CA 1
ATOM 1409 C C . ALA A 1 183 ? -16.144 -14.275 19.227 1.00 92.25 183 ALA A C 1
ATOM 1411 O O . ALA A 1 183 ? -15.309 -14.515 20.098 1.00 92.25 183 ALA A O 1
ATOM 1412 N N . ALA A 1 184 ? -15.814 -13.796 18.024 1.00 89.94 184 ALA A N 1
ATOM 1413 C CA . ALA A 1 184 ? -14.431 -13.626 17.576 1.00 89.94 184 ALA A CA 1
ATOM 1414 C C . ALA A 1 184 ? -13.642 -12.630 18.446 1.00 89.94 184 ALA A C 1
ATOM 1416 O O . ALA A 1 184 ? -12.499 -12.885 18.825 1.00 89.94 184 ALA A O 1
ATOM 1417 N N . LEU A 1 185 ? -14.252 -11.499 18.816 1.00 89.69 185 LEU A N 1
ATOM 1418 C CA . LEU A 1 185 ? -13.607 -10.511 19.687 1.00 89.69 185 LEU A CA 1
ATOM 1419 C C . LEU A 1 185 ? -13.363 -11.053 21.101 1.00 89.69 185 LEU A C 1
ATOM 1421 O O . LEU A 1 185 ? -12.308 -10.795 21.681 1.00 89.69 185 LEU A O 1
ATOM 1425 N N . ARG A 1 186 ? -14.311 -11.821 21.650 1.00 91.19 186 ARG A N 1
ATOM 1426 C CA . ARG A 1 186 ? -14.152 -12.461 22.964 1.00 91.19 186 ARG A CA 1
ATOM 1427 C C . ARG A 1 186 ? -13.082 -13.545 22.946 1.00 91.19 186 ARG A C 1
ATOM 1429 O O . ARG A 1 186 ? -12.304 -13.621 23.892 1.00 91.19 186 ARG A O 1
ATOM 1436 N N . GLU A 1 187 ? -13.007 -14.338 21.879 1.00 89.50 187 GLU A N 1
ATOM 1437 C CA . GLU A 1 187 ? -11.946 -15.332 21.680 1.00 89.50 187 GLU A CA 1
ATOM 1438 C C . GLU A 1 187 ? -10.562 -14.670 21.598 1.00 89.50 187 GLU A C 1
ATOM 1440 O O . GLU A 1 187 ? -9.602 -15.156 22.192 1.00 89.50 187 GLU A O 1
ATOM 1445 N N . ALA A 1 188 ? -10.475 -13.491 20.975 1.00 86.06 188 ALA A N 1
ATOM 1446 C CA . ALA A 1 188 ? -9.266 -12.667 20.966 1.00 86.06 188 ALA A CA 1
ATOM 1447 C C . ALA A 1 188 ? -8.948 -11.988 22.320 1.00 86.06 188 ALA A C 1
ATOM 1449 O O . ALA A 1 188 ? -7.959 -11.260 22.423 1.00 86.06 188 ALA A O 1
ATOM 1450 N N . GLY A 1 189 ? -9.768 -12.199 23.358 1.00 85.88 189 GLY A N 1
ATOM 1451 C CA . GLY A 1 189 ? -9.579 -11.653 24.705 1.00 85.88 189 GLY A CA 1
ATOM 1452 C C . GLY A 1 189 ? -10.118 -10.233 24.910 1.00 85.88 189 GLY A C 1
ATOM 1453 O O . GLY A 1 189 ? -9.829 -9.612 25.935 1.00 85.88 189 GLY A O 1
ATOM 1454 N N . VAL A 1 190 ? -10.885 -9.691 23.958 1.00 86.88 190 VAL A N 1
ATOM 1455 C CA . VAL A 1 190 ? -11.477 -8.352 24.065 1.00 86.88 190 VAL A CA 1
ATOM 1456 C C . VAL A 1 190 ? -12.797 -8.427 24.836 1.00 86.88 190 VAL A C 1
ATOM 1458 O O . VAL A 1 190 ? -13.734 -9.123 24.443 1.00 86.88 190 VAL A O 1
ATOM 1461 N N . SER A 1 191 ? -12.915 -7.643 25.907 1.00 87.06 191 SER A N 1
ATOM 1462 C CA . SER A 1 191 ? -14.188 -7.432 26.605 1.00 87.06 191 SER A CA 1
ATOM 1463 C C . SER A 1 191 ? -15.100 -6.523 25.778 1.00 87.06 191 SER A C 1
ATOM 1465 O O . SER A 1 191 ? -14.868 -5.315 25.697 1.00 87.06 191 SER A O 1
ATOM 1467 N N . VAL A 1 192 ? -16.134 -7.103 25.162 1.00 91.50 192 VAL A N 1
ATOM 1468 C CA . VAL A 1 192 ? -17.090 -6.381 24.306 1.00 91.50 192 VAL A CA 1
ATOM 1469 C C . VAL A 1 192 ? -18.436 -6.199 24.998 1.00 91.50 192 VAL A C 1
ATOM 1471 O O . VAL A 1 192 ? -19.102 -7.175 25.360 1.00 91.50 192 VAL A O 1
ATOM 1474 N N . PHE A 1 193 ? -18.860 -4.943 25.109 1.00 93.94 193 PHE A N 1
ATOM 1475 C CA . PHE A 1 193 ? -20.211 -4.549 25.487 1.00 93.94 193 PHE A CA 1
ATOM 1476 C C . PHE A 1 193 ? -21.092 -4.507 24.243 1.00 93.94 193 PHE A C 1
ATOM 1478 O O . PHE A 1 193 ? -20.835 -3.733 23.325 1.00 93.94 193 PHE A O 1
ATOM 1485 N N . VAL A 1 194 ? -22.124 -5.344 24.213 1.00 94.69 194 VAL A N 1
ATOM 1486 C CA . VAL A 1 194 ? -23.077 -5.394 23.101 1.00 94.69 194 VAL A CA 1
ATOM 1487 C C . VAL A 1 194 ? -24.287 -4.541 23.454 1.00 94.69 194 VAL A C 1
ATOM 1489 O O . VAL A 1 194 ? -24.886 -4.731 24.511 1.00 94.69 194 VAL A O 1
ATOM 1492 N N . VAL A 1 195 ? -24.636 -3.611 22.573 1.00 95.69 195 VAL A N 1
ATOM 1493 C CA . VAL A 1 195 ? -25.816 -2.755 22.688 1.00 95.69 195 VAL A CA 1
ATOM 1494 C C . VAL A 1 195 ? -26.795 -3.155 21.594 1.00 95.69 195 VAL A C 1
ATOM 1496 O O . VAL A 1 195 ? -26.508 -2.967 20.415 1.00 95.69 195 VAL A O 1
ATOM 1499 N N . ASP A 1 196 ? -27.948 -3.693 21.985 1.00 95.25 196 ASP A N 1
ATOM 1500 C CA . ASP A 1 196 ? -29.070 -3.920 21.073 1.00 95.25 196 ASP A CA 1
ATOM 1501 C C . ASP A 1 196 ? -29.824 -2.599 20.876 1.00 95.25 196 ASP A C 1
ATOM 1503 O O . ASP A 1 196 ? -30.560 -2.148 21.755 1.00 95.25 196 ASP A O 1
ATOM 1507 N N . ALA A 1 197 ? -29.592 -1.952 19.735 1.00 95.62 197 ALA A N 1
ATOM 1508 C CA . ALA A 1 197 ? -30.210 -0.685 19.359 1.00 95.62 197 ALA A CA 1
ATOM 1509 C C . ALA A 1 197 ? -31.171 -0.847 18.170 1.00 95.62 197 ALA A C 1
ATOM 1511 O O . ALA A 1 197 ? -31.555 0.142 17.546 1.00 95.62 197 ALA A O 1
ATOM 1512 N N . ARG A 1 198 ? -31.603 -2.074 17.856 1.00 95.06 198 ARG A N 1
ATOM 1513 C CA . ARG A 1 198 ? -32.403 -2.375 16.657 1.00 95.06 198 ARG A CA 1
ATOM 1514 C C . ARG A 1 198 ? -33.699 -1.570 16.595 1.00 95.06 198 ARG A C 1
ATOM 1516 O O . ARG A 1 198 ? -33.986 -0.939 15.583 1.00 95.06 198 ARG A O 1
ATOM 1523 N N . ALA A 1 199 ? -34.444 -1.533 17.700 1.00 95.06 199 ALA A N 1
ATOM 1524 C CA . ALA A 1 199 ? -35.676 -0.748 17.799 1.00 95.06 199 ALA A CA 1
ATOM 1525 C C . ALA A 1 199 ? -35.406 0.764 17.706 1.00 95.06 199 ALA A C 1
ATOM 1527 O O . ALA A 1 199 ? -36.107 1.476 16.995 1.00 95.06 199 ALA A O 1
ATOM 1528 N N . GLN A 1 200 ? -34.340 1.240 18.360 1.00 95.06 200 GLN A N 1
ATOM 1529 C CA . GLN A 1 200 ? -33.971 2.658 18.351 1.00 95.06 200 GLN A CA 1
ATOM 1530 C C . GLN A 1 200 ? -33.656 3.141 16.937 1.00 95.06 200 GLN A C 1
ATOM 1532 O O . GLN A 1 200 ? -34.120 4.201 16.541 1.00 95.06 200 GLN A O 1
ATOM 1537 N N . PHE A 1 201 ? -32.900 2.360 16.163 1.00 94.75 201 PHE A N 1
ATOM 1538 C CA . PHE A 1 201 ? -32.569 2.698 14.780 1.00 94.75 201 PHE A CA 1
ATOM 1539 C C . PHE A 1 201 ? -33.757 2.539 13.827 1.00 94.75 201 PHE A C 1
ATOM 1541 O O . PHE A 1 201 ? -33.859 3.307 12.873 1.00 94.75 201 PHE A O 1
ATOM 1548 N N . ALA A 1 202 ? -34.663 1.590 14.082 1.00 93.75 202 ALA A N 1
ATOM 1549 C CA . ALA A 1 202 ? -35.879 1.424 13.287 1.00 93.75 202 ALA A CA 1
ATOM 1550 C C . ALA A 1 202 ? -36.856 2.603 13.446 1.00 93.75 202 ALA A C 1
ATOM 1552 O O . ALA A 1 202 ? -37.513 2.991 12.482 1.00 93.75 202 ALA A O 1
ATOM 1553 N N . GLU A 1 203 ? -36.938 3.180 14.647 1.00 95.69 203 GLU A N 1
ATOM 1554 C CA . GLU A 1 203 ? -37.829 4.305 14.969 1.00 95.69 203 GLU A CA 1
ATOM 1555 C C . GLU A 1 203 ? -37.141 5.677 14.847 1.00 95.69 203 GLU A C 1
ATOM 1557 O O . GLU A 1 203 ? -37.798 6.716 14.932 1.00 95.69 203 GLU A O 1
ATOM 1562 N N . ALA A 1 204 ? -35.821 5.703 14.642 1.00 93.00 204 ALA A N 1
ATOM 1563 C CA . ALA A 1 204 ? -35.046 6.934 14.591 1.00 93.00 204 ALA A CA 1
ATOM 1564 C C . ALA A 1 204 ? -35.423 7.817 13.395 1.00 93.00 204 ALA A C 1
ATOM 1566 O O . ALA A 1 204 ? -35.511 7.379 12.247 1.00 93.00 204 ALA A O 1
ATOM 1567 N N . THR A 1 205 ? -35.527 9.118 13.658 1.00 93.12 205 THR A N 1
ATOM 1568 C CA . THR A 1 205 ? -35.678 10.155 12.633 1.00 93.12 205 THR A CA 1
ATOM 1569 C C . THR A 1 205 ? -34.586 11.203 12.785 1.00 93.12 205 THR A C 1
ATOM 1571 O O . THR A 1 205 ? -34.184 11.528 13.901 1.00 93.12 205 THR A O 1
ATOM 1574 N N . THR A 1 206 ? -34.127 11.773 11.675 1.00 92.06 206 THR A N 1
ATOM 1575 C CA . THR A 1 206 ? -33.174 12.887 11.683 1.00 92.06 206 THR A CA 1
ATOM 1576 C C . THR A 1 206 ? -33.538 13.908 10.610 1.00 92.06 206 THR A C 1
ATOM 1578 O O . THR A 1 206 ? -34.179 13.572 9.612 1.00 92.06 206 THR A O 1
ATOM 1581 N N . GLU A 1 207 ? -33.140 15.162 10.806 1.00 92.19 207 GLU A N 1
ATOM 1582 C CA . GLU A 1 207 ? -33.289 16.200 9.792 1.00 92.19 207 GLU A CA 1
ATOM 1583 C C . GLU A 1 207 ? -32.184 16.048 8.744 1.00 92.19 207 GLU A C 1
ATOM 1585 O O . GLU A 1 207 ? -30.999 16.203 9.033 1.00 92.19 207 GLU A O 1
ATOM 1590 N N . VAL A 1 208 ? -32.563 15.756 7.500 1.00 84.06 208 VAL A N 1
ATOM 1591 C CA . VAL A 1 208 ? -31.610 15.707 6.388 1.00 84.06 208 VAL A CA 1
ATOM 1592 C C . VAL A 1 208 ? -31.680 17.038 5.640 1.00 84.06 208 VAL A C 1
ATOM 1594 O O . VAL A 1 208 ? -32.701 17.311 5.001 1.00 84.06 208 VAL A O 1
ATOM 1597 N N . PRO A 1 209 ? -30.627 17.880 5.663 1.00 78.31 209 PRO A N 1
ATOM 1598 C CA . PRO A 1 209 ? -30.615 19.088 4.855 1.00 78.31 209 PRO A CA 1
ATOM 1599 C C . PRO A 1 209 ? -30.708 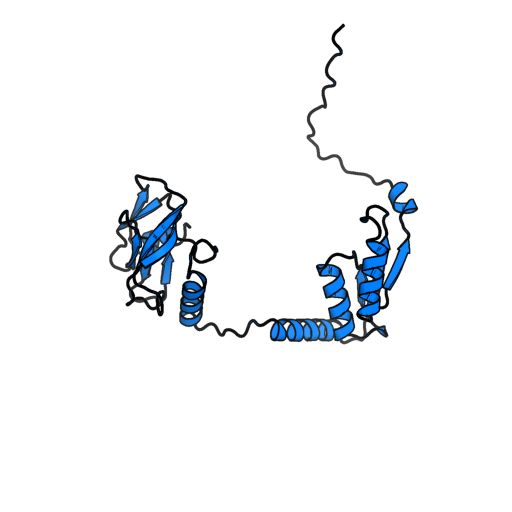18.682 3.385 1.00 78.31 209 PRO A C 1
ATOM 1601 O O . PRO A 1 209 ? -29.831 18.000 2.847 1.00 78.31 209 PRO A O 1
ATOM 1604 N N . ALA A 1 210 ? -31.800 19.075 2.729 1.00 76.00 210 ALA A N 1
ATOM 1605 C CA . ALA A 1 210 ? -32.015 18.761 1.328 1.00 76.00 210 ALA A CA 1
ATOM 1606 C C . ALA A 1 210 ? -30.833 19.295 0.506 1.00 76.00 210 ALA A C 1
ATOM 1608 O O . ALA A 1 210 ? -30.601 20.507 0.446 1.00 76.00 210 ALA A O 1
ATOM 1609 N N . ARG A 1 211 ? -30.094 18.403 -0.170 1.00 60.97 211 ARG A N 1
ATOM 1610 C CA . ARG A 1 211 ? -29.190 18.818 -1.247 1.00 60.97 211 ARG A CA 1
ATOM 1611 C C . ARG A 1 211 ? -30.046 19.558 -2.274 1.00 60.97 211 ARG A C 1
ATOM 1613 O O . ARG A 1 211 ? -30.831 18.946 -2.997 1.00 60.97 211 ARG A O 1
ATOM 1620 N N . ARG A 1 212 ? -29.940 20.890 -2.321 1.00 59.38 212 ARG A N 1
ATOM 1621 C CA . ARG A 1 212 ? -30.583 21.699 -3.361 1.00 59.38 212 ARG A CA 1
ATOM 1622 C C . ARG A 1 212 ? -30.067 21.220 -4.720 1.00 59.38 212 ARG A C 1
ATOM 1624 O O . ARG A 1 212 ? -28.922 21.499 -5.063 1.00 59.38 212 ARG A O 1
ATOM 1631 N N . LYS A 1 213 ? -30.962 20.527 -5.439 1.00 55.47 213 LYS A N 1
ATOM 1632 C CA . LYS A 1 213 ? -30.971 20.061 -6.845 1.00 55.47 213 LYS A CA 1
ATOM 1633 C C . LYS A 1 213 ? -31.177 18.543 -6.958 1.00 55.47 213 LYS A C 1
ATOM 1635 O O . LYS A 1 213 ? -30.335 17.834 -7.494 1.00 55.47 213 LYS A O 1
ATOM 1640 N N . CYS A 1 214 ? -32.347 18.062 -6.548 1.00 49.44 214 CYS A N 1
ATOM 1641 C CA . CYS A 1 214 ? -32.946 16.905 -7.213 1.00 49.44 214 CYS A CA 1
ATOM 1642 C C . CYS A 1 214 ? -33.995 17.442 -8.190 1.00 49.44 214 CYS A C 1
ATOM 1644 O O . CYS A 1 214 ? -34.866 18.220 -7.799 1.00 49.44 214 CYS A O 1
ATOM 1646 N N . ALA A 1 215 ? -33.863 17.090 -9.471 1.00 55.66 215 ALA A N 1
ATOM 1647 C CA . ALA A 1 215 ? -34.870 17.388 -10.484 1.00 55.66 215 ALA A CA 1
ATOM 1648 C C . ALA A 1 215 ? -36.230 16.806 -10.046 1.00 55.66 215 ALA A C 1
ATOM 1650 O O . ALA A 1 215 ? -36.254 15.742 -9.421 1.00 55.66 215 ALA A O 1
ATOM 1651 N N . PRO A 1 216 ? -37.359 17.475 -10.340 1.00 44.91 216 PRO A N 1
ATOM 1652 C CA . PRO A 1 216 ? -38.670 16.989 -9.933 1.00 44.91 216 PRO A CA 1
ATOM 1653 C C . PRO A 1 216 ? -38.931 15.607 -10.539 1.00 44.91 216 PRO A C 1
ATOM 1655 O O . PRO A 1 216 ? -38.905 15.432 -11.758 1.00 44.91 216 PRO A O 1
ATOM 1658 N N . TYR A 1 217 ? -39.197 14.630 -9.672 1.00 49.88 217 TYR A N 1
ATOM 1659 C CA . TYR A 1 217 ? -39.676 13.307 -10.053 1.00 49.88 217 TYR A CA 1
ATOM 1660 C C . TYR A 1 217 ? -41.036 13.460 -10.753 1.00 49.88 217 TYR A C 1
ATOM 1662 O O . TYR A 1 217 ? -42.050 13.738 -10.111 1.00 49.88 217 TYR A O 1
ATOM 1670 N N . ARG A 1 218 ? -41.063 13.335 -12.085 1.00 47.22 218 ARG A N 1
ATOM 1671 C CA . ARG A 1 218 ? -42.310 13.312 -12.860 1.00 47.22 218 ARG A CA 1
ATOM 1672 C C . ARG A 1 218 ? -42.944 11.931 -12.712 1.00 47.22 218 ARG A C 1
ATOM 1674 O O . ARG A 1 218 ? -42.416 10.958 -13.243 1.00 47.22 218 ARG A O 1
ATOM 1681 N N . ARG A 1 219 ? -44.092 11.842 -12.032 1.00 45.94 219 ARG A N 1
ATOM 1682 C CA . ARG A 1 219 ? -44.976 10.677 -12.182 1.00 45.94 219 ARG A CA 1
ATOM 1683 C C . ARG A 1 219 ? -45.462 10.657 -13.630 1.00 45.94 219 ARG A C 1
ATOM 1685 O O . ARG A 1 219 ? -46.012 11.651 -14.099 1.00 45.94 219 ARG A O 1
ATOM 1692 N N . GLY A 1 220 ? -45.214 9.558 -14.338 1.00 45.34 220 GLY A N 1
ATOM 1693 C CA . GLY A 1 220 ? -45.784 9.337 -15.662 1.00 45.34 220 GLY A CA 1
ATOM 1694 C C . GLY A 1 220 ? -47.306 9.392 -15.572 1.00 45.34 220 GLY A C 1
ATOM 1695 O O . GLY A 1 220 ? -47.895 8.733 -14.715 1.00 45.34 220 GLY A O 1
ATOM 1696 N N . ASN A 1 221 ? -47.927 10.209 -16.421 1.00 42.12 221 ASN A N 1
ATOM 1697 C CA . ASN A 1 221 ? -49.376 10.221 -16.568 1.00 42.12 221 ASN A CA 1
ATOM 1698 C C . ASN A 1 221 ? -49.833 8.823 -16.990 1.00 42.12 221 ASN A C 1
ATOM 1700 O O . ASN A 1 221 ? -49.359 8.279 -17.988 1.00 42.12 221 ASN A O 1
ATOM 1704 N N . SER A 1 222 ? -50.756 8.258 -16.216 1.00 42.56 222 SER A N 1
ATOM 1705 C CA . SER A 1 222 ? -51.509 7.071 -16.590 1.00 42.56 222 SER A CA 1
ATOM 1706 C C . SER A 1 222 ? -52.238 7.340 -17.902 1.00 42.56 222 SER A C 1
ATOM 1708 O O . SER A 1 222 ? -53.089 8.229 -17.963 1.00 42.56 222 SER A O 1
ATOM 1710 N N . VAL A 1 223 ? -51.901 6.569 -18.930 1.00 46.00 223 VAL A N 1
ATOM 1711 C CA . VAL A 1 223 ? -52.682 6.483 -20.161 1.00 46.00 223 VAL A CA 1
ATOM 1712 C C . VAL A 1 223 ? -54.028 5.849 -19.801 1.00 46.00 223 VAL A C 1
ATOM 1714 O O . VAL A 1 223 ? -54.073 4.716 -19.319 1.00 46.00 223 VAL A O 1
ATOM 1717 N N . ARG A 1 224 ? -55.107 6.604 -19.989 1.00 37.53 224 ARG A N 1
ATOM 1718 C CA . ARG A 1 224 ? -56.436 6.077 -20.292 1.00 37.53 224 ARG A CA 1
ATOM 1719 C C . ARG A 1 224 ? -56.852 6.661 -21.627 1.00 37.53 224 ARG A C 1
ATOM 1721 O O . ARG A 1 224 ? -56.557 7.860 -21.829 1.00 37.53 224 ARG A O 1
#